Protein AF-A0A2P5FJH5-F1 (afdb_monomer)

Sequence (197 aa):
MGLGSKVEAPFQSMLCLLKDPNVTPLGKPMFLPQTAGPQHLQHIINQLLNNEEMLPYAFYISDVELVVPLGHYMEKNKVPVEKAFSIVYQSQVIFRIRPVYRCSATIGGHQEAIVSVAFGPDGQHLASGSGDTTVRLWDLNTQTPSYTCRGHKHYVLFVSWSHDGKRLMSGSRAGETLSWDPQTGKQLGSPLMVNSS

InterPro domains:
  IPR001680 WD40 repeat [PF00400] (102-139)
  IPR001680 WD40 repeat [PF00400] (144-175)
  IPR001680 WD40 repeat [PS50082] (107-148)
  IPR001680 WD40 repeat [PS50082] (149-190)
  IPR001680 WD40 repeat [SM00320] (100-139)
  IPR001680 WD40 repeat [SM00320] (142-181)
  IPR012972 NLE [PF08154] (19-74)
  IPR015943 WD40/YVTN repeat-like-containing domain superfamily [G3DSA:2.130.10.10] (99-196)
  IPR019775 WD40 repeat, conserved site [PS00678] (126-140)
  IPR036322 WD40-repeat-containing domain superfamily [SSF50978] (102-188)

Mean predicted aligned error: 12.55 Å

Structure (mmCIF, N/CA/C/O backbone):
data_AF-A0A2P5FJH5-F1
#
_entry.id   AF-A0A2P5FJH5-F1
#
loop_
_atom_site.group_PDB
_atom_site.id
_atom_site.type_symbol
_atom_site.label_atom_id
_atom_site.label_alt_id
_atom_site.label_comp_id
_atom_site.label_asym_id
_atom_site.label_entity_id
_atom_site.label_seq_id
_atom_site.pdbx_PDB_ins_code
_atom_site.Cartn_x
_atom_site.Cartn_y
_atom_site.Cartn_z
_atom_site.occupancy
_atom_site.B_iso_or_equiv
_atom_site.auth_seq_id
_atom_site.auth_comp_id
_atom_site.auth_asym_id
_atom_site.auth_atom_id
_atom_site.pdbx_PDB_model_num
ATOM 1 N N . MET A 1 1 ? -10.937 3.179 65.952 1.00 34.44 1 MET A N 1
ATOM 2 C CA . MET A 1 1 ? -11.947 3.078 64.877 1.00 34.44 1 MET A CA 1
ATOM 3 C C . MET A 1 1 ? -11.655 4.180 63.873 1.00 34.44 1 MET A C 1
ATOM 5 O O . MET A 1 1 ? -11.975 5.328 64.140 1.00 34.44 1 MET A O 1
ATOM 9 N N . GLY A 1 2 ? -10.925 3.866 62.801 1.00 33.88 2 GLY A N 1
ATOM 10 C CA . GLY A 1 2 ? -10.623 4.833 61.745 1.00 33.88 2 GLY A CA 1
ATOM 11 C C . GLY A 1 2 ? -11.791 4.899 60.770 1.00 33.88 2 GLY A C 1
ATOM 12 O O . GLY A 1 2 ? -12.114 3.892 60.145 1.00 33.88 2 GLY A O 1
ATOM 13 N N . LEU A 1 3 ? -12.441 6.059 60.677 1.00 35.47 3 LEU A N 1
ATOM 14 C CA . LEU A 1 3 ? -13.440 6.344 59.652 1.00 35.47 3 LEU A CA 1
ATOM 15 C C . LEU A 1 3 ? -12.738 6.390 58.291 1.00 35.47 3 LEU A C 1
ATOM 17 O O . LEU A 1 3 ? -11.997 7.324 57.998 1.00 35.47 3 LEU A O 1
ATOM 21 N N . GLY A 1 4 ? -12.955 5.358 57.476 1.00 36.09 4 GLY A N 1
ATOM 22 C CA . GLY A 1 4 ? -12.616 5.391 56.060 1.00 36.09 4 GLY A CA 1
ATOM 23 C C . GLY A 1 4 ? -13.474 6.447 55.371 1.00 36.09 4 GLY A C 1
ATOM 24 O O . GLY A 1 4 ? -14.702 6.356 55.383 1.00 36.09 4 GLY A O 1
ATOM 25 N N . SER A 1 5 ? -12.830 7.458 54.798 1.00 36.12 5 SER A N 1
ATOM 26 C CA . SER A 1 5 ? -13.465 8.465 53.959 1.00 36.12 5 SER A CA 1
ATOM 27 C C . SER A 1 5 ? -14.066 7.790 52.724 1.00 36.12 5 SER A C 1
ATOM 29 O O . SER A 1 5 ? -13.368 7.425 51.778 1.00 36.12 5 SER A O 1
ATOM 31 N N . LYS A 1 6 ? -15.389 7.600 52.733 1.00 43.97 6 LYS A N 1
ATOM 32 C CA . LYS A 1 6 ? -16.155 7.317 51.519 1.00 43.97 6 LYS A CA 1
ATOM 33 C C . LYS A 1 6 ? -16.021 8.541 50.619 1.00 43.97 6 LYS A C 1
ATOM 35 O O . LYS A 1 6 ? -16.534 9.606 50.942 1.00 43.97 6 LYS A O 1
ATOM 40 N N . VAL A 1 7 ? -15.300 8.390 49.515 1.00 49.66 7 VAL A N 1
ATOM 41 C CA . VAL A 1 7 ? -15.323 9.356 48.416 1.00 49.66 7 VAL A CA 1
ATOM 42 C C . VAL A 1 7 ? -16.734 9.293 47.830 1.00 49.66 7 VAL A C 1
ATOM 44 O O . VAL A 1 7 ? -17.095 8.303 47.196 1.00 49.66 7 VAL A O 1
ATOM 47 N N . GLU A 1 8 ? -17.565 10.290 48.129 1.00 39.25 8 GLU A N 1
ATOM 48 C CA . GLU A 1 8 ? -18.896 10.425 47.536 1.00 39.25 8 GLU A CA 1
ATOM 49 C C . GLU A 1 8 ? -18.747 10.676 46.032 1.00 39.25 8 GLU A C 1
ATOM 51 O O . GLU A 1 8 ? -18.056 11.600 45.601 1.00 39.25 8 GLU A O 1
ATOM 56 N N . ALA A 1 9 ? -19.358 9.809 45.221 1.00 50.66 9 ALA A N 1
ATOM 57 C CA . ALA A 1 9 ? -19.367 9.964 43.775 1.00 50.66 9 ALA A CA 1
ATOM 58 C C . ALA A 1 9 ? -20.257 11.165 43.395 1.00 50.66 9 ALA A C 1
ATOM 60 O O . ALA A 1 9 ? -21.378 11.263 43.902 1.00 50.66 9 ALA A O 1
ATOM 61 N N . PRO A 1 10 ? -19.819 12.058 42.488 1.00 55.62 10 PRO A N 1
ATOM 62 C CA . PRO A 1 10 ? -20.686 13.104 41.962 1.00 55.62 10 PRO A CA 1
ATOM 63 C C . PRO A 1 10 ? -21.907 12.473 41.285 1.00 55.62 10 PRO A C 1
ATOM 65 O O . PRO A 1 10 ? -21.767 11.459 40.589 1.00 55.62 10 PRO A O 1
ATOM 68 N N . PHE A 1 11 ? -23.090 13.071 41.462 1.00 55.22 11 PHE A N 1
ATOM 69 C CA . PHE A 1 11 ? -24.320 12.651 40.784 1.00 55.22 11 PHE A CA 1
ATOM 70 C C . PHE A 1 11 ? -24.036 12.415 39.286 1.00 55.22 11 PHE A C 1
ATOM 72 O O . PHE A 1 11 ? -23.488 13.290 38.623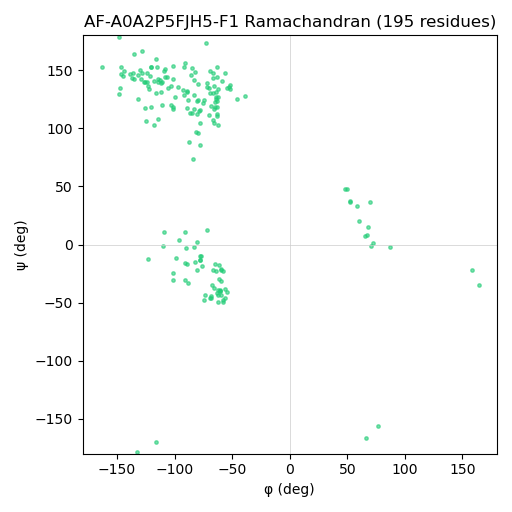 1.00 55.22 11 PHE A O 1
ATOM 79 N N . GLN A 1 12 ? -24.373 11.223 38.774 1.00 72.69 12 GLN A N 1
ATOM 80 C CA . GLN A 1 12 ? -24.130 10.782 37.385 1.00 72.69 12 GLN A CA 1
ATOM 81 C C . GLN A 1 12 ? -22.657 10.520 36.996 1.00 72.69 12 GLN A C 1
ATOM 83 O O . GLN A 1 12 ? -22.255 10.757 35.854 1.00 72.69 12 GLN A O 1
ATOM 88 N N . SER A 1 13 ? -21.848 9.985 37.914 1.00 77.69 13 SER A N 1
ATOM 89 C CA . SER A 1 13 ? -20.488 9.499 37.620 1.00 77.69 13 SER A CA 1
ATOM 90 C C . SER A 1 13 ? -20.403 7.976 37.663 1.00 77.69 13 SER A C 1
ATOM 92 O O . SER A 1 13 ? -21.139 7.325 38.400 1.00 77.69 13 SER A O 1
ATOM 94 N N . MET A 1 14 ? -19.491 7.402 36.882 1.00 84.44 14 MET A N 1
ATOM 95 C CA . MET A 1 14 ? -19.293 5.958 36.765 1.00 84.44 14 MET A CA 1
ATOM 96 C C . MET A 1 14 ? -17.844 5.587 37.021 1.00 84.44 14 MET A C 1
ATOM 98 O O . MET A 1 14 ? -16.933 6.273 36.558 1.00 84.44 14 MET A O 1
ATOM 102 N N . LEU A 1 15 ? -17.626 4.487 37.736 1.00 90.00 15 LEU A N 1
ATOM 103 C CA . LEU A 1 15 ? -16.283 3.996 38.004 1.00 90.00 15 LEU A CA 1
ATOM 104 C C . LEU A 1 15 ? -15.754 3.264 36.765 1.00 90.00 15 LEU A C 1
ATOM 106 O O . LEU A 1 15 ? -16.281 2.228 36.371 1.00 90.00 15 LEU A O 1
ATOM 110 N N . CYS A 1 16 ? -14.713 3.802 36.142 1.00 91.06 16 CYS A N 1
ATOM 111 C CA . CYS A 1 16 ? -14.153 3.279 34.900 1.00 91.06 16 CYS A CA 1
ATOM 112 C C . CYS A 1 16 ? -12.681 2.913 35.094 1.00 91.06 16 CYS A C 1
ATOM 114 O O . CYS A 1 16 ? -11.952 3.588 35.822 1.00 91.06 16 CYS A O 1
ATOM 116 N N . LEU A 1 17 ? -12.230 1.857 34.420 1.00 93.25 17 LEU A N 1
ATOM 117 C CA . LEU A 1 17 ? -10.821 1.473 34.360 1.00 93.25 17 LEU A CA 1
ATOM 118 C C . LEU A 1 17 ? -10.351 1.483 32.905 1.00 93.25 17 LEU A C 1
ATOM 120 O O . LEU A 1 17 ? -10.864 0.724 32.086 1.00 93.25 17 LEU A O 1
ATOM 124 N N . LEU A 1 18 ? -9.374 2.329 32.589 1.00 94.31 18 LEU A N 1
ATOM 125 C CA . LEU A 1 18 ? -8.772 2.388 31.258 1.00 94.31 18 LEU A CA 1
ATOM 126 C C . LEU A 1 18 ? -7.762 1.247 31.105 1.00 94.31 18 LEU A C 1
ATOM 128 O O . LEU A 1 18 ? -7.014 0.962 32.040 1.00 94.31 18 LEU A O 1
ATOM 132 N N . LYS A 1 19 ? -7.750 0.584 29.949 1.00 94.44 19 LYS A N 1
ATOM 133 C CA . LYS A 1 19 ? -6.829 -0.518 29.647 1.00 94.44 19 LYS A CA 1
ATOM 134 C C . LYS A 1 19 ? -6.253 -0.400 28.246 1.00 94.44 19 LYS A C 1
ATOM 136 O O . LYS A 1 19 ? -6.943 0.059 27.340 1.00 94.44 19 LYS A O 1
ATOM 141 N N . ASP A 1 20 ? -5.019 -0.851 28.075 1.00 91.56 20 ASP A N 1
ATOM 142 C CA . ASP A 1 20 ? -4.437 -1.040 26.748 1.00 91.56 20 ASP A CA 1
ATOM 143 C C . ASP A 1 20 ? -5.063 -2.270 26.036 1.00 91.56 20 ASP A C 1
ATOM 145 O O . ASP A 1 20 ? -5.825 -3.029 26.654 1.00 91.56 20 ASP A O 1
ATOM 149 N N . PRO A 1 21 ? -4.751 -2.515 24.747 1.00 89.31 21 PRO A N 1
ATOM 150 C CA . PRO A 1 21 ? -5.238 -3.693 24.021 1.00 89.31 21 PRO A CA 1
ATOM 151 C C . PRO A 1 21 ? -4.780 -5.039 24.609 1.00 89.31 21 PRO A C 1
ATOM 153 O O . PRO A 1 21 ? -5.391 -6.066 24.333 1.00 89.31 21 PRO A O 1
ATOM 156 N N . ASN A 1 22 ? -3.735 -5.039 25.443 1.00 90.31 22 ASN A N 1
ATOM 157 C CA . ASN A 1 22 ? -3.232 -6.216 26.153 1.00 90.31 22 ASN A CA 1
ATOM 158 C C . ASN A 1 22 ? -3.880 -6.384 27.540 1.00 90.31 22 ASN A C 1
ATOM 160 O O . ASN A 1 22 ? -3.443 -7.217 28.333 1.00 90.31 22 ASN A O 1
ATOM 164 N N . VAL A 1 23 ? -4.942 -5.621 27.835 1.00 85.50 23 VAL A N 1
ATOM 165 C CA . VAL A 1 23 ? -5.709 -5.656 29.092 1.00 85.50 23 VAL A CA 1
ATOM 166 C C . VAL A 1 23 ? -4.907 -5.139 30.304 1.00 85.50 23 VAL A C 1
ATOM 168 O O . VAL A 1 23 ? -5.329 -5.285 31.455 1.00 85.50 23 VAL A O 1
ATOM 171 N N . THR A 1 24 ? -3.790 -4.453 30.069 1.00 92.06 24 THR A N 1
ATOM 172 C CA . THR A 1 24 ? -2.987 -3.796 31.103 1.00 92.06 24 THR A CA 1
ATOM 173 C C . THR A 1 24 ? -3.701 -2.529 31.578 1.00 92.06 24 THR A C 1
ATOM 175 O O . THR A 1 24 ? -4.025 -1.672 30.753 1.00 92.06 24 THR A O 1
ATOM 178 N N . PRO A 1 25 ? -3.972 -2.369 32.886 1.00 92.38 25 PRO A N 1
ATOM 179 C CA . PRO A 1 25 ? -4.636 -1.179 33.401 1.00 92.38 25 PRO A CA 1
ATOM 180 C C . PRO A 1 25 ? -3.739 0.056 33.300 1.00 92.38 25 PRO A C 1
ATOM 182 O O . PRO A 1 25 ? -2.600 0.058 33.769 1.00 92.38 25 PRO A O 1
ATOM 185 N N . LEU A 1 26 ? -4.291 1.136 32.752 1.00 92.12 26 LEU A N 1
ATOM 186 C CA . LEU A 1 26 ? -3.667 2.449 32.747 1.00 92.12 26 LEU A CA 1
ATOM 187 C C . LEU A 1 26 ? -4.048 3.193 34.031 1.00 92.12 26 LEU A C 1
ATOM 189 O O . LEU A 1 26 ? -5.049 3.906 34.098 1.00 92.12 26 LEU A O 1
ATOM 193 N N . GLY A 1 27 ? -3.240 2.991 35.070 1.00 87.44 27 GLY A N 1
ATOM 194 C CA . GLY A 1 27 ? -3.442 3.612 36.377 1.00 87.44 27 GLY A CA 1
ATOM 195 C C . GLY A 1 27 ? -4.557 2.962 37.204 1.00 87.44 27 GLY A C 1
ATOM 196 O O . GLY A 1 27 ? -4.865 1.777 37.070 1.00 87.44 27 GLY A O 1
ATOM 197 N N . LYS A 1 28 ? -5.124 3.737 38.135 1.00 90.50 28 LYS A N 1
ATOM 198 C CA . LYS A 1 28 ? -6.193 3.284 39.040 1.00 90.50 28 LYS A CA 1
ATOM 199 C C . LYS A 1 28 ? -7.575 3.553 38.429 1.00 90.50 28 LYS A C 1
ATOM 201 O O . LYS A 1 28 ? -7.699 4.483 37.634 1.00 90.50 28 LYS A O 1
ATOM 206 N N . PRO A 1 29 ? -8.622 2.806 38.835 1.00 90.62 29 PRO A N 1
ATOM 207 C CA . PRO A 1 29 ? -9.995 3.143 38.475 1.00 90.62 29 PRO A CA 1
ATOM 208 C C . PRO A 1 29 ? -10.328 4.600 38.824 1.00 90.62 29 PRO A C 1
ATOM 210 O O . PRO A 1 29 ? -9.967 5.076 39.903 1.00 90.62 29 PRO A O 1
ATOM 213 N N . MET A 1 30 ? -11.024 5.289 37.923 1.00 90.94 30 MET A N 1
ATOM 214 C CA . MET A 1 30 ? -11.380 6.700 38.056 1.00 90.94 30 MET A CA 1
ATOM 215 C C . MET A 1 30 ? -12.868 6.923 37.796 1.00 90.94 30 MET A C 1
ATOM 217 O O . MET A 1 30 ? -13.492 6.197 37.023 1.00 90.94 30 MET A O 1
ATOM 221 N N . PHE A 1 31 ? -13.442 7.940 38.434 1.00 90.69 31 PHE A N 1
ATOM 222 C CA . PHE A 1 31 ? -14.817 8.343 38.166 1.00 90.69 31 PHE A CA 1
ATOM 223 C C . PHE A 1 31 ? -14.874 9.202 36.906 1.00 90.69 31 PHE A C 1
ATOM 225 O O . PHE A 1 31 ? -14.216 10.237 36.829 1.00 90.69 31 PHE A O 1
ATOM 232 N N . LEU A 1 32 ? -15.674 8.773 35.934 1.00 90.75 32 LEU A N 1
ATOM 233 C CA . LEU A 1 32 ? -15.955 9.522 34.716 1.00 90.75 32 LEU A CA 1
ATOM 234 C C . LEU A 1 32 ? -17.415 9.978 34.708 1.00 90.75 32 LEU A C 1
ATOM 236 O O . LEU A 1 32 ? -18.292 9.191 35.079 1.00 90.75 32 LEU A O 1
ATOM 240 N N . PRO A 1 33 ? -17.710 11.215 34.277 1.00 91.19 33 PRO A N 1
ATOM 241 C CA . PRO A 1 33 ? -19.087 11.664 34.148 1.00 91.19 33 PRO A CA 1
ATOM 242 C C . PRO A 1 33 ? -19.790 10.879 33.035 1.00 91.19 33 PRO A C 1
ATOM 244 O O . PRO A 1 33 ? -19.182 10.543 32.019 1.00 91.19 33 PRO A O 1
ATOM 247 N N . GLN A 1 34 ? -21.093 10.636 33.175 1.00 89.06 34 GLN A N 1
ATOM 248 C CA . GLN A 1 34 ? -21.893 9.984 32.126 1.00 89.06 34 GLN A CA 1
ATOM 249 C C . GLN A 1 34 ? -21.891 10.765 30.798 1.00 89.06 34 GLN A C 1
ATOM 251 O O . GLN A 1 34 ? -22.106 10.190 29.733 1.00 89.06 34 GLN A O 1
ATOM 256 N N . THR A 1 35 ? -21.598 12.065 30.832 1.00 91.00 35 THR A N 1
ATOM 257 C CA . THR A 1 35 ? -21.449 12.909 29.640 1.00 91.00 35 THR A CA 1
ATOM 258 C C . THR A 1 35 ? -20.107 12.737 28.925 1.00 91.00 35 THR A C 1
ATOM 260 O O . THR A 1 35 ? -19.952 13.242 27.812 1.00 91.00 35 THR A O 1
ATOM 263 N N . ALA A 1 36 ? -19.132 12.031 29.513 1.00 93.00 36 ALA A N 1
ATOM 264 C CA . ALA A 1 36 ? -17.849 11.786 28.866 1.00 93.00 36 ALA A CA 1
ATOM 265 C C . ALA A 1 36 ? -18.050 10.951 27.596 1.00 93.00 36 ALA A C 1
ATOM 267 O O . ALA A 1 36 ? -18.616 9.861 27.632 1.00 93.00 36 ALA A O 1
ATOM 268 N N . GLY A 1 37 ? -17.584 11.480 26.469 1.00 93.25 37 GLY A N 1
ATOM 269 C CA . GLY A 1 37 ? -17.507 10.773 25.194 1.00 93.25 37 GLY A CA 1
ATOM 270 C C . GLY A 1 37 ? -16.057 10.599 24.735 1.00 93.25 37 GLY A C 1
ATOM 271 O O . GLY A 1 37 ? -15.127 10.932 25.478 1.00 93.25 37 GLY A O 1
ATOM 272 N N . PRO A 1 38 ? -15.845 10.149 23.488 1.00 94.12 38 PRO A N 1
ATOM 273 C CA . PRO A 1 38 ? -14.514 9.833 22.962 1.00 94.12 38 PRO A CA 1
ATOM 274 C C . PRO A 1 38 ? -13.518 10.991 23.045 1.00 94.12 38 PRO A C 1
ATOM 276 O O . PRO A 1 38 ? -12.368 10.784 23.406 1.00 94.12 38 PRO A O 1
ATOM 279 N N . GLN A 1 39 ? -13.958 12.229 22.805 1.00 92.88 39 GLN A N 1
ATOM 280 C CA . GLN A 1 39 ? -13.087 13.409 22.896 1.00 92.88 39 GLN A CA 1
ATOM 281 C C . GLN A 1 39 ? -12.595 13.684 24.324 1.00 92.88 39 GLN A C 1
ATOM 283 O O . GLN A 1 39 ? -11.451 14.086 24.525 1.00 92.88 39 GLN A O 1
ATOM 288 N N . HIS A 1 40 ? -13.445 13.454 25.326 1.00 94.50 40 HIS A N 1
ATOM 289 C CA . HIS A 1 40 ? -13.055 13.616 26.725 1.00 94.50 40 HIS A CA 1
ATOM 290 C C . HIS A 1 40 ? -12.059 12.514 27.113 1.00 94.50 40 HIS A C 1
ATOM 292 O O . HIS A 1 40 ? -11.006 12.795 27.681 1.00 94.50 40 HIS A O 1
ATOM 298 N N . LEU A 1 41 ? -12.348 11.265 26.740 1.00 93.69 41 LEU A N 1
ATOM 299 C CA . LEU A 1 41 ? -11.449 10.135 26.980 1.00 93.69 41 LEU A CA 1
ATOM 300 C C . LEU A 1 41 ? -10.095 10.313 26.279 1.00 93.69 41 LEU A C 1
ATOM 302 O O . LEU A 1 41 ? -9.060 10.030 26.873 1.00 93.69 41 LEU A O 1
ATOM 306 N N . GLN A 1 42 ? -10.090 10.854 25.060 1.00 93.56 42 GLN A N 1
ATOM 307 C CA . GLN A 1 42 ? -8.886 11.226 24.318 1.00 93.56 42 GLN A CA 1
ATOM 308 C C . GLN A 1 42 ? -8.013 12.199 25.114 1.00 93.56 42 GLN A C 1
ATOM 310 O O . GLN A 1 42 ? -6.802 12.009 25.208 1.00 93.56 42 GLN A O 1
ATOM 315 N N . HIS A 1 43 ? -8.621 13.229 25.706 1.00 91.75 43 HIS A N 1
ATOM 316 C CA . HIS A 1 43 ? -7.900 14.191 26.535 1.00 91.75 43 HIS A CA 1
ATOM 317 C C . HIS A 1 43 ? -7.279 13.525 27.771 1.00 91.75 43 HIS A C 1
ATOM 319 O O . HIS A 1 43 ? -6.106 13.752 28.061 1.00 91.75 43 HIS A O 1
ATOM 325 N N . ILE A 1 44 ? -8.034 12.649 28.443 1.00 92.25 44 ILE A N 1
ATOM 326 C CA . ILE A 1 44 ? -7.557 11.899 29.613 1.00 92.25 44 ILE A CA 1
ATOM 327 C C . ILE A 1 44 ? -6.381 10.988 29.24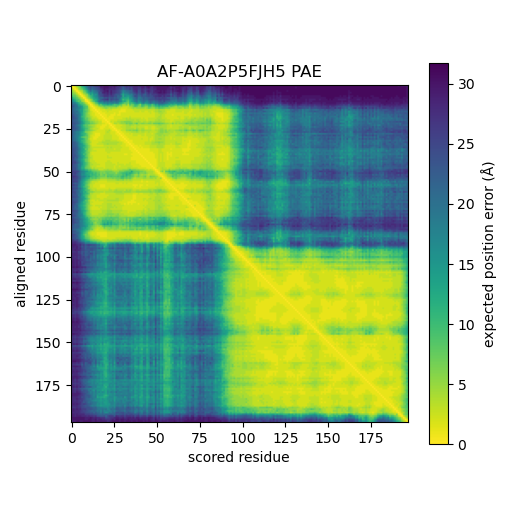1 1.00 92.25 44 ILE A C 1
ATOM 329 O O . ILE A 1 44 ? -5.350 11.031 29.905 1.00 92.25 44 ILE A O 1
ATOM 333 N N . ILE A 1 45 ? -6.499 10.192 28.171 1.00 92.19 45 ILE A N 1
ATOM 334 C CA . ILE A 1 45 ? -5.412 9.312 27.714 1.00 92.19 45 ILE A CA 1
ATOM 335 C C . ILE A 1 45 ? -4.164 10.118 27.362 1.00 92.19 45 ILE A C 1
ATOM 337 O O . ILE A 1 45 ? -3.067 9.736 27.762 1.00 92.19 45 ILE A O 1
ATOM 341 N N . ASN A 1 46 ? -4.318 11.249 26.669 1.00 89.75 46 ASN A N 1
ATOM 342 C CA . ASN A 1 46 ? -3.176 12.080 26.304 1.00 89.75 46 ASN A CA 1
ATOM 343 C C . ASN A 1 46 ? -2.436 12.620 27.533 1.00 89.75 46 ASN A C 1
ATOM 345 O O . ASN A 1 46 ? -1.207 12.633 27.537 1.00 89.75 46 ASN A O 1
ATOM 349 N N . GLN A 1 47 ? -3.164 13.009 28.583 1.00 89.81 47 GLN A N 1
ATOM 350 C CA . GLN A 1 47 ? -2.563 13.429 29.849 1.00 89.81 47 GLN A CA 1
ATOM 351 C C . GLN A 1 47 ? -1.893 12.266 30.590 1.00 89.81 47 GLN A C 1
ATOM 353 O O . GLN A 1 47 ? -0.763 12.406 31.047 1.00 89.81 47 GLN A O 1
ATOM 358 N N . LEU A 1 48 ? -2.563 11.115 30.698 1.00 90.19 48 LEU A N 1
ATOM 359 C CA . LEU A 1 48 ? -2.054 9.959 31.444 1.00 90.19 48 LEU A CA 1
ATOM 360 C C . LEU A 1 48 ? -0.822 9.319 30.795 1.00 90.19 48 LEU A C 1
ATOM 362 O O . LEU A 1 48 ? 0.053 8.835 31.508 1.00 90.19 48 LEU A O 1
ATOM 366 N N . LEU A 1 49 ? -0.752 9.308 29.463 1.00 88.75 49 LEU A N 1
ATOM 367 C CA . LEU A 1 49 ? 0.378 8.757 28.711 1.00 88.75 49 LEU A CA 1
ATOM 368 C C . LEU A 1 49 ? 1.481 9.784 28.425 1.00 88.75 49 LEU A C 1
ATOM 370 O O . LEU A 1 49 ? 2.483 9.415 27.820 1.00 88.75 49 LEU A O 1
ATOM 374 N N . ASN A 1 50 ? 1.304 11.054 28.815 1.00 85.62 50 ASN A N 1
ATOM 375 C CA . ASN A 1 50 ? 2.162 12.164 28.385 1.00 85.62 50 ASN A CA 1
ATOM 376 C C . ASN A 1 50 ? 2.379 12.159 26.854 1.00 85.62 50 ASN A C 1
ATOM 378 O O . ASN A 1 50 ? 3.501 12.215 26.356 1.00 85.62 50 ASN A O 1
ATOM 382 N N . ASN A 1 51 ? 1.282 12.006 26.107 1.00 76.00 51 ASN A N 1
ATOM 383 C CA . ASN A 1 51 ? 1.294 11.789 24.662 1.00 76.00 51 ASN A CA 1
ATOM 384 C C . ASN A 1 51 ? 1.556 13.098 23.900 1.00 76.00 51 ASN A C 1
ATOM 386 O O . ASN A 1 51 ? 0.617 13.768 23.465 1.00 76.00 51 ASN A O 1
ATOM 390 N N . GLU A 1 52 ? 2.829 13.450 23.727 1.00 72.38 52 GLU A N 1
ATOM 391 C CA . GLU A 1 52 ? 3.256 14.647 22.986 1.00 72.38 52 GLU A CA 1
ATOM 392 C C . GLU A 1 52 ? 2.816 14.623 21.513 1.00 72.38 52 GLU A C 1
ATOM 394 O O . GLU A 1 52 ? 2.517 15.664 20.931 1.00 72.38 52 GLU A O 1
ATOM 399 N N . GLU A 1 53 ? 2.697 13.432 20.922 1.00 72.25 53 GLU A N 1
ATOM 400 C CA . GLU A 1 53 ? 2.282 13.243 19.527 1.00 72.25 53 GLU A CA 1
ATOM 401 C C . GLU A 1 53 ? 0.770 13.414 19.316 1.00 72.25 53 GLU A C 1
ATOM 403 O O . GLU A 1 53 ? 0.304 13.465 18.177 1.00 72.25 53 GLU A O 1
ATOM 408 N N . MET A 1 54 ? -0.014 13.508 20.400 1.00 73.81 54 MET A N 1
ATOM 409 C CA . MET A 1 54 ? -1.473 13.663 20.365 1.00 73.81 54 MET A CA 1
ATOM 410 C C . MET A 1 54 ? -2.172 12.605 19.492 1.00 73.81 54 MET A C 1
ATOM 412 O O . MET A 1 54 ? -3.171 12.895 18.829 1.00 73.81 54 MET A O 1
ATOM 416 N N . LEU A 1 55 ? -1.658 11.368 19.508 1.00 77.44 55 LEU A N 1
ATOM 417 C CA . LEU A 1 55 ? -2.223 10.251 18.749 1.00 77.44 55 LEU A CA 1
ATOM 418 C C . LEU A 1 55 ? -3.734 10.078 18.995 1.00 77.44 55 LEU A C 1
ATOM 420 O O . LEU A 1 55 ? -4.146 10.076 20.156 1.00 77.44 55 LEU A O 1
ATOM 424 N N . PRO A 1 56 ? -4.567 9.892 17.953 1.00 86.88 56 PRO A N 1
ATOM 425 C CA . PRO A 1 56 ? -5.975 9.587 18.126 1.00 86.88 56 PRO A CA 1
ATOM 426 C C . PRO A 1 56 ? -6.143 8.156 18.644 1.00 86.88 56 PRO A C 1
ATOM 428 O O . PRO A 1 56 ? -5.529 7.214 18.138 1.00 86.88 56 PRO A O 1
ATOM 431 N N . TYR A 1 57 ? -7.019 7.995 19.627 1.00 91.19 57 TYR A N 1
ATOM 432 C CA . TYR A 1 57 ? -7.422 6.713 20.182 1.00 91.19 57 TYR A CA 1
ATOM 433 C C . TYR A 1 57 ? -8.898 6.460 19.889 1.00 91.19 57 TYR A C 1
ATOM 435 O O . TYR A 1 57 ? -9.734 7.358 20.003 1.00 91.19 57 TYR A O 1
ATOM 443 N N . ALA A 1 58 ? -9.218 5.216 19.550 1.00 92.88 58 ALA A N 1
ATOM 444 C CA . ALA A 1 58 ? -10.575 4.702 19.668 1.00 92.88 58 ALA A CA 1
ATOM 445 C C . ALA A 1 58 ? -10.753 4.033 21.031 1.00 92.88 58 ALA A C 1
ATOM 447 O O . ALA A 1 58 ? -9.793 3.548 21.636 1.00 92.88 58 ALA A O 1
ATOM 448 N N . PHE A 1 59 ? -11.993 4.019 21.507 1.00 94.50 59 PHE A N 1
ATOM 449 C CA . PHE A 1 59 ? -12.355 3.521 22.827 1.00 94.50 59 PHE A CA 1
ATOM 450 C C . PHE A 1 59 ? -13.373 2.407 22.681 1.00 94.50 59 PHE A C 1
ATOM 452 O O . PHE A 1 59 ? -14.353 2.575 21.965 1.00 94.50 59 PHE A O 1
ATOM 459 N N . TYR A 1 60 ? -13.174 1.300 23.386 1.00 92.69 60 TYR A N 1
ATOM 460 C CA . TYR A 1 60 ? -14.034 0.128 23.290 1.00 92.69 60 TYR A CA 1
ATOM 461 C C . TYR A 1 60 ? -14.554 -0.290 24.656 1.00 92.69 60 TYR A C 1
ATOM 463 O O . TYR A 1 60 ? -13.821 -0.291 25.647 1.00 92.69 60 TYR A O 1
ATOM 471 N N . ILE A 1 61 ? -15.822 -0.689 24.697 1.00 90.88 61 ILE A N 1
ATOM 472 C CA . ILE A 1 61 ? -16.457 -1.307 25.859 1.00 90.88 61 ILE A CA 1
ATOM 473 C C . ILE A 1 61 ? -17.056 -2.628 25.388 1.00 90.88 61 ILE A C 1
ATOM 475 O O . ILE A 1 61 ? -17.960 -2.623 24.563 1.00 90.88 61 ILE A O 1
ATOM 479 N N . SER A 1 62 ? -16.587 -3.758 25.928 1.00 85.75 62 SER A N 1
ATOM 480 C CA . SER A 1 62 ? -17.052 -5.101 25.516 1.00 85.75 62 SER A CA 1
ATOM 481 C C . SER A 1 62 ? -17.026 -5.293 23.989 1.00 85.75 62 SER A C 1
ATOM 483 O O . SER A 1 62 ? -18.025 -5.685 23.396 1.00 85.75 62 SER A O 1
ATOM 485 N N . ASP A 1 63 ? -15.903 -4.928 23.363 1.00 83.44 63 ASP A N 1
ATOM 486 C CA . ASP A 1 63 ? -15.653 -5.006 21.913 1.00 83.44 63 ASP A CA 1
ATOM 487 C C . ASP A 1 63 ? -16.519 -4.092 21.026 1.00 83.44 63 ASP A C 1
ATOM 489 O O . ASP A 1 63 ? -16.428 -4.138 19.800 1.00 83.44 63 ASP A O 1
ATOM 493 N N . VAL A 1 64 ? -17.319 -3.204 21.622 1.00 87.75 64 VAL A N 1
ATOM 494 C CA . VAL A 1 64 ? -18.084 -2.186 20.895 1.00 87.75 64 VAL A CA 1
ATOM 495 C C . VAL A 1 64 ? -17.364 -0.849 20.972 1.00 87.75 64 VAL A C 1
ATOM 497 O O . VAL A 1 64 ? -17.065 -0.365 22.067 1.00 87.75 64 VAL A O 1
ATOM 500 N N . GLU A 1 65 ? -17.118 -0.233 19.815 1.00 92.38 65 GLU A N 1
ATOM 501 C CA . GLU A 1 65 ? -16.554 1.114 19.753 1.00 92.38 65 GLU A CA 1
ATOM 502 C C . GLU A 1 65 ? -17.527 2.126 20.374 1.00 92.38 65 GLU A C 1
ATOM 504 O O . GLU A 1 65 ? -18.699 2.248 19.999 1.00 92.38 65 GLU A O 1
ATOM 509 N N . LEU A 1 66 ? -17.028 2.873 21.351 1.00 92.88 66 LEU A N 1
ATOM 510 C CA . LEU A 1 66 ? -17.735 3.965 21.981 1.00 92.88 66 LEU A CA 1
ATOM 511 C C . LEU A 1 66 ? -17.683 5.176 21.048 1.00 92.88 66 LEU A C 1
ATOM 513 O O . LEU A 1 66 ? -16.672 5.863 20.968 1.00 92.88 66 LEU A O 1
ATOM 517 N N . VAL A 1 67 ? -18.797 5.460 20.377 1.00 93.12 67 VAL A N 1
ATOM 518 C CA . VAL A 1 67 ? -18.956 6.636 19.494 1.00 93.12 67 VAL A CA 1
ATOM 519 C C . VAL A 1 67 ? -19.907 7.696 20.066 1.00 93.12 67 VAL A C 1
ATOM 521 O O . VAL A 1 67 ? -20.125 8.744 19.466 1.00 93.12 67 VAL A O 1
ATOM 524 N N . VAL A 1 68 ? -20.476 7.433 21.244 1.00 92.81 68 VAL A N 1
ATOM 525 C CA . VAL A 1 68 ? -21.434 8.293 21.957 1.00 92.81 68 VAL A CA 1
ATOM 526 C C . VAL A 1 68 ? -20.972 8.529 23.400 1.00 92.81 68 VAL A C 1
ATOM 528 O O . VAL A 1 68 ? -20.082 7.821 23.871 1.00 92.81 68 VAL A O 1
ATOM 531 N N . PRO A 1 69 ? -21.554 9.495 24.134 1.00 94.06 69 PRO A N 1
ATOM 532 C CA . PRO A 1 69 ? -21.302 9.635 25.565 1.00 94.06 69 PRO A CA 1
ATOM 533 C C . PRO A 1 69 ? -21.624 8.357 26.351 1.00 94.06 69 PRO A C 1
ATOM 535 O O . PRO A 1 69 ? -22.564 7.631 26.015 1.00 94.06 69 PRO A O 1
ATOM 538 N N . LEU A 1 70 ? -20.876 8.115 27.428 1.00 90.94 70 LEU A N 1
ATOM 539 C CA . LEU A 1 70 ? -20.974 6.906 28.242 1.00 90.94 70 LEU A CA 1
ATOM 540 C C . LEU A 1 70 ? -22.398 6.633 28.759 1.00 90.94 70 LEU A C 1
ATOM 542 O O . LEU A 1 70 ? -22.845 5.492 28.712 1.00 90.94 70 LEU A O 1
ATOM 546 N N . GLY A 1 71 ? -23.136 7.656 29.198 1.00 88.44 71 GLY A N 1
ATOM 547 C CA . GLY A 1 71 ? -24.516 7.522 29.682 1.00 88.44 71 GLY A CA 1
ATOM 548 C C . GLY A 1 71 ? -25.451 6.921 28.631 1.00 88.44 71 GLY A C 1
ATOM 549 O O . GLY A 1 71 ? -26.097 5.909 28.890 1.00 88.44 71 GLY A O 1
ATOM 550 N N . HIS A 1 72 ? -25.425 7.457 27.405 1.00 89.50 72 HIS A N 1
ATOM 551 C CA . HIS A 1 72 ? -26.210 6.928 26.283 1.00 89.50 72 HIS A CA 1
ATOM 552 C C . HIS A 1 72 ? -25.843 5.477 25.954 1.00 89.50 72 HIS A C 1
ATOM 554 O O . HIS A 1 72 ? -26.714 4.656 25.659 1.00 89.50 72 HIS A O 1
ATOM 560 N N . TYR A 1 73 ? -24.551 5.141 26.005 1.00 88.31 73 TYR A N 1
ATOM 561 C CA . TYR A 1 73 ? -24.102 3.770 25.788 1.00 88.31 73 TYR A CA 1
ATOM 562 C C . TYR A 1 73 ? -24.647 2.820 26.871 1.00 88.31 73 TYR A C 1
ATOM 564 O O . TYR A 1 73 ? -25.096 1.719 26.552 1.00 88.31 73 TYR A O 1
ATOM 572 N N . MET A 1 74 ? -24.649 3.234 28.140 1.00 84.81 74 MET A N 1
ATOM 573 C CA . MET A 1 74 ? -25.140 2.417 29.258 1.00 84.81 74 MET A CA 1
ATOM 574 C C . MET A 1 74 ? -26.652 2.202 29.200 1.00 84.81 74 MET A C 1
ATOM 576 O O . MET A 1 74 ? -27.103 1.069 29.362 1.00 84.81 74 MET A O 1
ATOM 580 N N . GLU A 1 75 ? -27.424 3.256 28.920 1.00 86.19 75 GLU A N 1
ATOM 581 C CA . GLU A 1 75 ? -28.882 3.179 28.759 1.00 86.19 75 GLU A CA 1
ATOM 582 C C . GLU A 1 75 ? -29.264 2.201 27.647 1.00 86.19 75 GLU A C 1
ATOM 584 O O . GLU A 1 75 ? -30.080 1.299 27.850 1.00 86.19 75 GLU A O 1
ATOM 589 N N . LYS A 1 76 ? -28.607 2.322 26.487 1.00 86.81 76 LYS A N 1
ATOM 590 C CA . LYS A 1 76 ? -28.839 1.446 25.334 1.00 86.81 76 LYS A CA 1
ATOM 591 C C . LYS A 1 76 ? -28.535 -0.022 25.645 1.00 86.81 76 LYS A C 1
ATOM 593 O O . LYS A 1 76 ? -29.272 -0.902 25.209 1.00 86.81 76 LYS A O 1
ATOM 598 N N . ASN A 1 77 ? -27.461 -0.286 26.390 1.00 83.25 77 ASN A N 1
ATOM 599 C CA . ASN A 1 77 ? -26.985 -1.642 26.676 1.00 83.25 77 ASN A CA 1
ATOM 600 C C . ASN A 1 77 ? -27.469 -2.203 28.029 1.00 83.25 77 ASN A C 1
ATOM 602 O O . ASN A 1 77 ? -27.081 -3.310 28.395 1.00 83.25 77 ASN A O 1
ATOM 606 N N . LYS A 1 78 ? -28.322 -1.473 28.767 1.00 82.62 78 LYS A N 1
ATOM 607 C CA . LYS A 1 78 ? -28.854 -1.853 30.094 1.00 82.62 78 LYS A CA 1
ATOM 608 C C . LYS A 1 78 ? -27.763 -2.233 31.107 1.00 82.62 78 LYS A C 1
ATOM 610 O O . LYS A 1 78 ? -27.933 -3.158 31.903 1.00 82.62 78 LYS A O 1
ATOM 615 N N . VAL A 1 79 ? -26.628 -1.538 31.069 1.00 73.56 79 VAL A N 1
ATOM 616 C CA . VAL A 1 79 ? -25.496 -1.816 31.965 1.00 73.56 79 VAL A CA 1
ATOM 617 C C . VAL A 1 79 ? -25.721 -1.121 33.319 1.00 73.56 79 VAL A C 1
ATOM 619 O O . VAL A 1 79 ? -25.996 0.079 33.335 1.00 73.56 79 VAL A O 1
ATOM 622 N N . PRO A 1 80 ? -25.606 -1.827 34.464 1.00 69.88 80 PRO A N 1
ATOM 623 C CA . PRO A 1 80 ? -25.764 -1.213 35.781 1.00 69.88 80 PRO A CA 1
ATOM 624 C C . PRO A 1 80 ? -24.640 -0.216 36.086 1.00 69.88 80 PRO A C 1
ATOM 626 O O . PRO A 1 80 ? -23.463 -0.566 36.004 1.00 69.88 80 PRO A O 1
ATOM 629 N N . VAL A 1 81 ? -25.007 0.990 36.525 1.00 65.12 81 VAL A N 1
ATOM 630 C CA . VAL A 1 81 ? -24.085 2.105 36.832 1.00 65.12 81 VAL A CA 1
ATOM 631 C C . VAL A 1 81 ? -23.135 1.792 38.002 1.00 65.12 81 VAL A C 1
ATOM 633 O O . VAL A 1 81 ? -22.053 2.363 38.106 1.00 65.12 81 VAL A O 1
ATOM 636 N N . GLU A 1 82 ? -23.513 0.857 38.875 1.00 64.56 82 GLU A N 1
ATOM 637 C CA . GLU A 1 82 ? -22.757 0.496 40.083 1.00 64.56 82 GLU A CA 1
ATOM 638 C C . GLU A 1 82 ? -21.545 -0.411 39.813 1.00 64.56 82 GLU A C 1
ATOM 640 O O . GLU A 1 82 ? -20.699 -0.595 40.690 1.00 64.56 82 GLU A O 1
ATOM 645 N N . LYS A 1 83 ? -21.436 -0.994 38.613 1.00 69.44 83 LYS A N 1
ATOM 646 C CA . LYS A 1 83 ? -20.300 -1.851 38.263 1.00 69.44 83 LYS A CA 1
ATOM 647 C C . LYS A 1 83 ? -19.170 -1.026 37.666 1.00 69.44 83 LYS A C 1
ATOM 649 O O . LYS A 1 83 ? -19.371 -0.282 36.711 1.00 69.44 83 LYS A O 1
ATOM 654 N N . ALA A 1 84 ? -17.957 -1.239 38.175 1.00 72.69 84 ALA A N 1
ATOM 655 C CA . ALA A 1 84 ? -16.765 -0.759 37.496 1.00 72.69 84 ALA A CA 1
ATOM 656 C C . ALA A 1 84 ? -16.626 -1.471 36.145 1.00 72.69 84 ALA A C 1
ATOM 658 O O . ALA A 1 84 ? -16.624 -2.704 36.108 1.00 72.69 84 ALA A O 1
ATOM 659 N N . PHE A 1 85 ? -16.489 -0.728 35.049 1.00 83.81 85 PHE A N 1
ATOM 660 C CA . PHE A 1 85 ? -16.285 -1.325 33.727 1.00 83.81 85 PHE A CA 1
ATOM 661 C C . PHE A 1 85 ? -14.977 -0.864 33.086 1.00 83.81 85 PHE A C 1
ATOM 663 O O . PHE A 1 85 ? -14.422 0.188 33.405 1.00 83.81 85 PHE A O 1
ATOM 670 N N . SER A 1 86 ? -14.442 -1.724 32.219 1.00 89.62 86 SER A N 1
ATOM 671 C CA . SER A 1 86 ? -13.177 -1.483 31.529 1.00 89.62 86 SER A CA 1
ATOM 672 C C . SER A 1 86 ? -13.429 -0.816 30.182 1.00 89.62 86 SER A C 1
ATOM 674 O O . SER A 1 86 ? -14.279 -1.283 29.425 1.00 89.62 86 SER A O 1
ATOM 676 N N . ILE A 1 87 ? -12.676 0.240 29.890 1.00 94.00 87 ILE A N 1
ATOM 677 C CA . ILE A 1 87 ? -12.639 0.882 28.576 1.00 94.00 87 ILE A CA 1
ATOM 678 C C . ILE A 1 87 ? -11.260 0.601 27.990 1.00 94.00 87 ILE A C 1
ATOM 680 O O . ILE A 1 87 ? -10.248 0.975 28.584 1.00 94.00 87 ILE A O 1
ATOM 684 N N . VAL A 1 88 ? -11.218 -0.065 26.844 1.00 95.12 88 VAL A N 1
ATOM 685 C CA . VAL A 1 88 ? -9.966 -0.328 26.133 1.00 95.12 88 VAL A CA 1
ATOM 686 C C . VAL A 1 88 ? -9.684 0.844 25.203 1.00 95.12 88 VAL A C 1
ATOM 688 O O . VAL A 1 88 ? -10.543 1.190 24.395 1.00 95.12 88 VAL A O 1
ATOM 691 N N . TYR A 1 89 ? -8.514 1.468 25.319 1.00 93.06 89 TYR A N 1
ATOM 692 C CA . TYR A 1 89 ? -8.056 2.476 24.363 1.00 93.06 89 TYR A CA 1
ATOM 693 C C . TYR A 1 89 ? -7.123 1.824 23.340 1.00 93.06 89 TYR A C 1
ATOM 695 O O . TYR A 1 89 ? -6.240 1.043 23.691 1.00 93.06 89 TYR A O 1
ATOM 703 N N . GLN A 1 90 ? -7.305 2.152 22.066 1.00 90.75 90 GLN A N 1
ATOM 704 C CA . GLN A 1 90 ? -6.497 1.618 20.974 1.00 90.75 90 GLN A CA 1
ATOM 705 C C . GLN A 1 90 ? -6.028 2.760 20.081 1.00 90.75 90 GLN A C 1
ATOM 707 O O . GLN A 1 90 ? -6.851 3.543 19.602 1.00 90.75 90 GLN A O 1
ATOM 712 N N . SER A 1 91 ? -4.714 2.872 19.870 1.00 87.25 91 SER A N 1
ATOM 713 C CA . SER A 1 91 ? -4.160 3.878 18.966 1.00 87.25 91 SER A CA 1
ATOM 714 C C . SER A 1 91 ? -4.628 3.599 17.542 1.00 87.25 91 SER A C 1
ATOM 716 O O . SER A 1 91 ? -4.565 2.471 17.049 1.00 87.25 91 SER A O 1
ATOM 718 N N . GLN A 1 92 ? -5.121 4.637 16.879 1.00 81.75 92 GLN A N 1
ATOM 719 C CA . GLN A 1 92 ? -5.465 4.577 15.468 1.00 81.75 92 GLN A CA 1
ATOM 720 C C . GLN A 1 92 ? -4.225 4.949 14.659 1.00 81.75 92 GLN A C 1
ATOM 722 O O . GLN A 1 92 ? -3.544 5.932 14.962 1.00 81.75 92 GLN A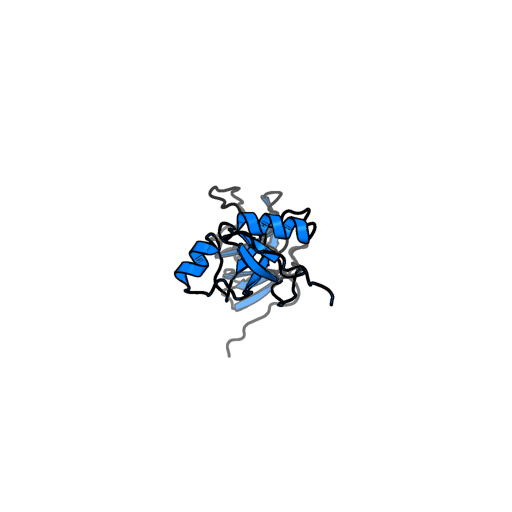 O 1
ATOM 727 N N . VAL A 1 93 ? -3.905 4.155 13.637 1.00 67.44 93 VAL A N 1
ATOM 728 C CA . VAL A 1 93 ? -2.713 4.400 12.822 1.00 67.44 93 VAL A CA 1
ATOM 729 C C . VAL A 1 93 ? -2.886 5.720 12.065 1.00 67.44 93 VAL A C 1
ATOM 731 O O . VAL A 1 93 ? -3.774 5.862 11.224 1.00 67.44 93 VAL A O 1
ATOM 734 N N . ILE A 1 94 ? -2.025 6.699 12.359 1.00 61.03 94 ILE A N 1
ATOM 735 C CA . ILE A 1 94 ? -2.041 8.024 11.726 1.00 61.03 94 ILE A CA 1
ATOM 736 C C . ILE A 1 94 ? -1.276 7.977 10.408 1.00 61.03 94 ILE A C 1
ATOM 738 O O . ILE A 1 94 ? -0.198 8.546 10.262 1.00 61.03 94 ILE A O 1
ATOM 742 N N . PHE A 1 95 ? -1.857 7.358 9.393 1.00 60.94 95 PHE A N 1
ATOM 743 C CA . PHE A 1 95 ? -1.584 7.837 8.046 1.00 60.94 95 PHE A CA 1
ATOM 744 C C . PHE A 1 95 ? -2.912 8.144 7.371 1.00 60.94 95 PHE A C 1
ATOM 746 O O . PHE A 1 95 ? -3.698 7.276 7.001 1.00 60.94 95 PHE A O 1
ATOM 753 N N . ARG A 1 96 ? -3.198 9.438 7.225 1.00 65.12 96 ARG A N 1
ATOM 754 C CA . ARG A 1 96 ? -4.308 9.881 6.388 1.00 65.12 96 ARG A CA 1
ATOM 755 C C . ARG A 1 96 ? -3.819 9.881 4.945 1.00 65.12 96 ARG A C 1
ATOM 757 O O . ARG A 1 96 ? -3.216 10.861 4.508 1.00 65.12 96 ARG A O 1
ATOM 764 N N . ILE A 1 97 ? -4.102 8.811 4.201 1.00 73.06 97 ILE A N 1
ATOM 765 C CA . ILE A 1 97 ? -3.926 8.826 2.744 1.00 73.06 97 ILE A CA 1
ATOM 766 C C . ILE A 1 97 ? -4.886 9.877 2.193 1.00 73.06 97 ILE A C 1
ATOM 768 O O . ILE A 1 97 ? -6.107 9.745 2.293 1.00 73.06 97 ILE A O 1
ATOM 772 N N . ARG A 1 98 ? -4.338 10.966 1.653 1.00 78.12 98 ARG A N 1
ATOM 773 C CA . ARG A 1 98 ? -5.153 11.953 0.950 1.00 78.12 98 ARG A CA 1
ATOM 774 C C . ARG A 1 98 ? -5.509 11.360 -0.408 1.00 78.12 98 ARG A C 1
ATOM 776 O O . ARG A 1 98 ? -4.592 11.024 -1.155 1.00 78.12 98 ARG A O 1
ATOM 783 N N . PRO A 1 99 ? -6.800 11.223 -0.738 1.00 79.62 99 PRO A N 1
ATOM 784 C CA . PRO A 1 99 ? -7.169 10.722 -2.045 1.00 79.62 99 PRO A CA 1
ATOM 785 C C . PRO A 1 99 ? -6.664 11.688 -3.121 1.00 79.62 99 PRO A C 1
ATOM 787 O O . PRO A 1 99 ? -6.801 12.910 -3.003 1.00 79.62 99 PRO A O 1
ATOM 790 N N . VAL A 1 100 ? -6.043 11.126 -4.153 1.00 84.06 100 VAL A N 1
ATOM 791 C CA . VAL A 1 100 ? -5.530 11.868 -5.303 1.00 84.06 100 VAL A CA 1
ATOM 792 C C . VAL A 1 100 ? -6.528 11.701 -6.443 1.00 84.06 100 VAL A C 1
ATOM 794 O O . VAL A 1 100 ? -6.744 10.594 -6.921 1.00 84.06 100 VAL A O 1
ATOM 797 N N . TYR A 1 101 ? -7.138 12.805 -6.876 1.00 88.81 101 TYR A N 1
ATOM 798 C CA . TYR A 1 101 ? -8.176 12.816 -7.924 1.00 88.81 101 TYR A CA 1
ATOM 799 C C . TYR A 1 101 ? -7.709 13.436 -9.241 1.00 88.81 101 TYR A C 1
ATOM 801 O O . TYR A 1 101 ? -8.516 13.746 -10.113 1.00 88.81 101 TYR A O 1
ATOM 809 N N . ARG A 1 102 ? -6.406 13.677 -9.377 1.00 90.50 102 ARG A N 1
ATOM 810 C CA . ARG A 1 102 ? -5.822 14.287 -10.569 1.00 90.50 102 ARG A CA 1
ATOM 811 C C . ARG A 1 102 ? -4.617 13.494 -11.030 1.00 90.50 102 ARG A C 1
ATOM 813 O O . ARG A 1 102 ? -3.861 12.981 -10.207 1.00 90.50 102 ARG A O 1
ATOM 820 N N . CYS A 1 103 ? -4.422 13.451 -12.341 1.00 88.88 103 CYS A N 1
ATOM 821 C CA . CYS A 1 103 ? -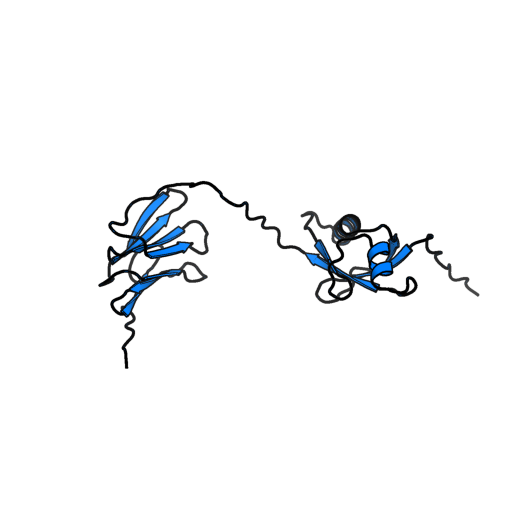3.184 12.955 -12.920 1.00 88.88 103 CYS A CA 1
ATOM 822 C C . CYS A 1 103 ? -2.022 13.853 -12.464 1.00 88.88 103 CYS A C 1
ATOM 824 O O . CYS A 1 103 ? -2.105 15.075 -12.595 1.00 88.88 103 CYS A O 1
ATOM 826 N N . SER A 1 104 ? -0.972 13.257 -11.892 1.00 86.81 104 SER A N 1
ATOM 827 C CA . SER A 1 104 ? 0.219 13.998 -11.453 1.00 86.81 104 SER A CA 1
ATOM 828 C C . SER A 1 104 ? 1.256 14.143 -12.565 1.00 86.81 104 SER A C 1
ATOM 830 O O . SER A 1 104 ? 1.973 15.138 -12.593 1.00 86.81 104 SER A O 1
ATOM 832 N N . ALA A 1 105 ? 1.358 13.151 -13.452 1.00 88.00 105 ALA A N 1
ATOM 833 C CA . ALA A 1 105 ? 2.324 13.109 -14.542 1.00 88.00 105 ALA A CA 1
ATOM 834 C C . ALA A 1 105 ? 1.907 12.077 -15.595 1.00 88.00 105 ALA A C 1
ATOM 836 O O . ALA A 1 105 ? 1.266 11.078 -15.271 1.00 88.00 105 ALA A O 1
ATOM 837 N N . THR A 1 106 ? 2.314 12.298 -16.844 1.00 90.31 106 THR A N 1
ATOM 838 C CA . THR A 1 106 ? 2.240 11.296 -17.916 1.00 90.31 106 THR A CA 1
ATOM 839 C C . THR A 1 106 ? 3.661 10.942 -18.330 1.00 90.31 106 THR A C 1
ATOM 841 O O . THR A 1 106 ? 4.344 11.758 -18.941 1.00 90.31 106 THR A O 1
ATOM 844 N N . ILE A 1 107 ? 4.107 9.737 -17.974 1.00 90.12 107 ILE A N 1
ATOM 845 C CA . ILE A 1 107 ? 5.448 9.234 -18.291 1.00 90.12 107 ILE A CA 1
ATOM 846 C C . ILE A 1 107 ? 5.369 8.242 -19.453 1.00 90.12 107 ILE A C 1
ATOM 848 O O . ILE A 1 107 ? 4.655 7.243 -19.395 1.00 90.12 107 ILE A O 1
ATOM 852 N N . GLY A 1 108 ? 6.065 8.561 -20.545 1.00 90.00 108 GLY A N 1
ATOM 853 C CA . GLY A 1 108 ? 6.071 7.774 -21.777 1.00 90.00 108 GLY A CA 1
ATOM 854 C C . GLY A 1 108 ? 7.319 6.904 -21.913 1.00 90.00 108 GLY A C 1
ATOM 855 O O . GLY A 1 108 ? 8.385 7.231 -21.396 1.00 90.00 108 GLY A O 1
ATOM 856 N N . GLY A 1 109 ? 7.207 5.801 -22.654 1.00 92.25 109 GLY A N 1
ATOM 857 C CA . GLY A 1 109 ? 8.375 5.009 -23.047 1.00 92.25 109 GLY A CA 1
ATOM 858 C C . GLY A 1 109 ? 8.047 3.615 -23.566 1.00 92.25 109 GLY A C 1
ATOM 859 O O . GLY A 1 109 ? 8.716 3.146 -24.490 1.00 92.25 109 GLY A O 1
ATOM 860 N N . HIS A 1 110 ? 7.021 2.964 -23.018 1.00 96.50 110 HIS A N 1
ATOM 861 C CA . HIS A 1 110 ? 6.528 1.705 -23.576 1.00 96.50 110 HIS A CA 1
ATOM 862 C C . HIS A 1 110 ? 5.976 1.904 -24.991 1.00 96.50 110 HIS A C 1
ATOM 864 O O . HIS A 1 110 ? 5.412 2.955 -25.293 1.00 96.50 110 HIS A O 1
ATOM 870 N N . GLN A 1 111 ? 6.190 0.909 -25.852 1.00 97.31 111 GLN A N 1
ATOM 871 C CA . GLN A 1 111 ? 5.764 0.945 -27.261 1.00 97.31 111 GLN A CA 1
ATOM 872 C C . GLN A 1 111 ? 4.458 0.185 -27.512 1.00 97.31 111 GLN A C 1
ATOM 874 O O . GLN A 1 111 ? 3.847 0.340 -28.564 1.00 97.31 111 GLN A O 1
ATOM 879 N N . GLU A 1 112 ? 4.006 -0.599 -26.536 1.00 98.12 112 GLU A N 1
ATOM 880 C CA . GLU A 1 112 ? 2.708 -1.267 -26.547 1.00 98.12 112 GLU A CA 1
ATOM 881 C C . GLU A 1 112 ? 1.990 -1.068 -25.206 1.00 98.12 112 GLU A C 1
ATOM 883 O O . GLU A 1 112 ? 2.495 -0.410 -24.290 1.00 98.12 112 GLU A O 1
ATOM 888 N N . ALA A 1 113 ? 0.796 -1.653 -25.078 1.00 97.75 113 ALA A N 1
ATOM 889 C CA . ALA A 1 113 ? -0.017 -1.571 -23.874 1.00 97.75 113 ALA A CA 1
ATOM 890 C C . ALA A 1 113 ? 0.768 -1.989 -22.620 1.00 97.75 113 ALA A C 1
ATOM 892 O O . ALA A 1 113 ? 1.487 -2.993 -22.608 1.00 97.75 113 ALA A O 1
ATOM 893 N N . ILE A 1 114 ? 0.613 -1.208 -21.553 1.00 98.12 114 ILE A N 1
ATOM 894 C CA . ILE A 1 114 ? 1.103 -1.557 -20.221 1.00 98.12 114 ILE A CA 1
ATOM 895 C C . ILE A 1 114 ? 0.098 -2.536 -19.617 1.00 98.12 114 ILE A C 1
ATOM 897 O O . ILE A 1 114 ? -1.092 -2.237 -19.543 1.00 98.12 114 ILE A O 1
ATOM 901 N N . VAL A 1 115 ? 0.579 -3.705 -19.206 1.00 98.19 115 VAL A N 1
ATOM 902 C CA . VAL A 1 115 ? -0.254 -4.807 -18.702 1.00 98.19 115 VAL A CA 1
ATOM 903 C C . VAL A 1 115 ? -0.213 -4.877 -17.175 1.00 98.19 115 VAL A C 1
ATOM 905 O O . VAL A 1 115 ? -1.189 -5.275 -16.546 1.00 98.19 115 VAL A O 1
ATOM 908 N N . SER A 1 116 ? 0.900 -4.471 -16.560 1.00 98.06 116 SER A N 1
ATOM 909 C CA . SER A 1 116 ? 1.095 -4.548 -15.111 1.00 98.06 116 SER A CA 1
ATOM 910 C C . SER A 1 116 ? 1.950 -3.392 -14.602 1.00 98.06 116 SER A C 1
ATOM 912 O O . SER A 1 116 ? 2.862 -2.942 -15.298 1.00 98.06 116 SER A O 1
ATOM 914 N N . VAL A 1 117 ? 1.667 -2.929 -13.383 1.00 97.62 117 VAL A N 1
ATOM 915 C CA . VAL A 1 117 ? 2.438 -1.904 -12.668 1.00 97.62 117 VAL A CA 1
ATOM 916 C C . VAL A 1 117 ? 2.583 -2.279 -11.195 1.00 97.62 117 VAL A C 1
ATOM 918 O O . VAL A 1 117 ? 1.670 -2.865 -10.616 1.00 97.62 117 VAL A O 1
ATOM 921 N N . ALA A 1 118 ? 3.709 -1.922 -10.578 1.00 97.94 118 ALA A N 1
ATOM 922 C CA . ALA A 1 118 ? 3.945 -2.129 -9.151 1.00 97.94 118 ALA A CA 1
ATOM 923 C C . ALA A 1 118 ? 4.850 -1.035 -8.570 1.00 97.94 118 ALA A C 1
ATOM 925 O O . ALA A 1 118 ? 5.934 -0.776 -9.100 1.00 97.94 118 ALA A O 1
ATOM 926 N N . PHE A 1 119 ? 4.422 -0.417 -7.467 1.00 97.06 119 PHE A N 1
ATOM 927 C CA . PHE A 1 119 ? 5.265 0.505 -6.703 1.00 97.06 119 PHE A CA 1
ATOM 928 C C . PHE A 1 119 ? 6.354 -0.267 -5.961 1.00 97.06 119 PHE A C 1
ATOM 930 O O . PHE A 1 119 ? 6.095 -1.334 -5.398 1.00 97.06 119 PHE A O 1
ATOM 937 N N . GLY A 1 120 ? 7.562 0.290 -5.962 1.00 95.81 120 GLY A N 1
ATOM 938 C CA . GLY A 1 120 ? 8.627 -0.151 -5.078 1.00 95.81 120 GLY A CA 1
ATOM 939 C C . GLY A 1 120 ? 8.242 0.086 -3.615 1.00 95.81 120 GLY A C 1
ATOM 940 O O . GLY A 1 120 ? 7.458 0.994 -3.321 1.00 95.81 120 GLY A O 1
ATOM 941 N N . PRO A 1 121 ? 8.783 -0.707 -2.676 1.00 94.12 121 PRO A N 1
ATOM 942 C CA . PRO A 1 121 ? 8.490 -0.551 -1.250 1.00 94.12 121 PRO A CA 1
ATOM 943 C C . PRO A 1 121 ? 8.992 0.780 -0.673 1.00 94.12 121 PRO A C 1
ATOM 945 O O . PRO A 1 121 ? 8.542 1.191 0.392 1.00 94.12 121 PRO A O 1
ATOM 948 N N . ASP A 1 122 ? 9.891 1.469 -1.377 1.00 92.31 122 ASP A N 1
ATOM 949 C CA . ASP A 1 122 ? 10.343 2.818 -1.035 1.00 92.31 122 ASP A CA 1
ATOM 950 C C . ASP A 1 122 ? 9.343 3.922 -1.420 1.00 92.31 122 ASP A C 1
ATOM 952 O O . ASP A 1 122 ? 9.496 5.057 -0.977 1.00 92.31 122 ASP A O 1
ATOM 956 N N . GLY A 1 123 ? 8.330 3.613 -2.238 1.00 91.88 123 GLY A N 1
ATOM 957 C CA . GLY A 1 123 ? 7.367 4.580 -2.771 1.00 91.88 123 GLY A CA 1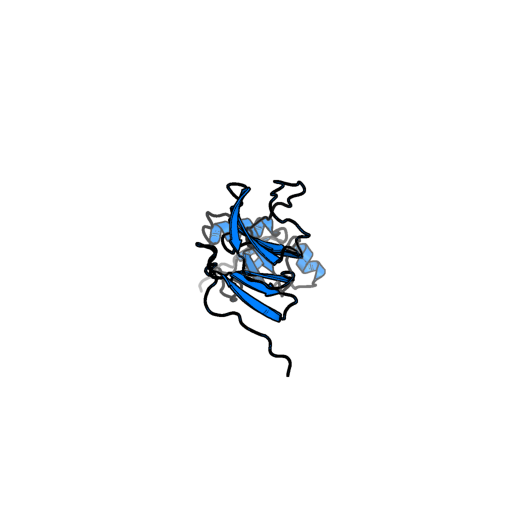
ATOM 958 C C . GLY A 1 123 ? 7.936 5.550 -3.814 1.00 91.88 123 GLY A C 1
ATOM 959 O O . GLY A 1 123 ? 7.186 6.363 -4.350 1.00 91.88 123 GLY A O 1
ATOM 960 N N . GLN A 1 124 ? 9.228 5.451 -4.130 1.00 92.88 124 GLN A N 1
ATOM 961 C CA . GLN A 1 124 ? 9.948 6.369 -5.015 1.00 92.88 124 GLN A CA 1
ATOM 962 C C . GLN A 1 124 ? 10.136 5.785 -6.414 1.00 92.88 124 GLN A C 1
ATOM 964 O O . GLN A 1 124 ? 10.264 6.535 -7.383 1.00 92.88 124 GLN A O 1
ATOM 969 N N . HIS A 1 125 ? 10.115 4.457 -6.529 1.00 94.56 125 HIS A N 1
ATOM 970 C CA . HIS A 1 125 ? 10.233 3.763 -7.802 1.00 94.56 125 HIS A CA 1
ATOM 971 C C . HIS A 1 125 ? 8.919 3.106 -8.223 1.00 94.56 125 HIS A C 1
ATOM 973 O O . HIS A 1 125 ? 8.124 2.640 -7.405 1.00 94.56 125 HIS A O 1
ATOM 979 N N . LEU A 1 126 ? 8.712 3.016 -9.533 1.00 96.75 126 LEU A N 1
ATOM 980 C CA . LEU A 1 126 ? 7.625 2.259 -10.148 1.00 96.75 126 LEU A CA 1
ATOM 981 C C . LEU A 1 126 ? 8.220 1.256 -11.134 1.00 96.75 126 LEU A C 1
ATOM 983 O O . LEU A 1 126 ? 9.134 1.586 -11.883 1.00 96.75 126 LEU A O 1
ATOM 987 N N . ALA A 1 127 ? 7.681 0.045 -11.170 1.00 97.94 127 ALA A N 1
ATOM 988 C CA . ALA A 1 127 ? 7.940 -0.921 -12.228 1.00 97.94 127 ALA A CA 1
ATOM 989 C C . ALA A 1 127 ? 6.702 -1.067 -13.113 1.00 97.94 127 ALA A C 1
ATOM 991 O O . ALA A 1 127 ? 5.579 -1.063 -12.607 1.00 97.94 127 ALA A O 1
ATOM 992 N N . SER A 1 128 ? 6.897 -1.252 -14.415 1.00 98.12 128 SER A N 1
ATOM 993 C CA . SER A 1 128 ? 5.827 -1.580 -15.359 1.00 98.12 128 SER A CA 1
ATOM 994 C C . SER A 1 128 ? 6.242 -2.688 -16.319 1.00 98.12 128 SER A C 1
ATOM 996 O O . SER A 1 128 ? 7.386 -2.729 -16.762 1.00 98.12 128 SER A O 1
ATOM 998 N N . GLY A 1 129 ? 5.309 -3.582 -16.647 1.00 98.31 129 GLY A N 1
ATOM 999 C CA . GLY A 1 129 ? 5.452 -4.615 -17.675 1.00 98.31 129 GLY A CA 1
ATOM 1000 C C . GLY A 1 129 ? 4.490 -4.366 -18.836 1.00 98.31 129 GLY A C 1
ATOM 1001 O O . GLY A 1 129 ? 3.359 -3.924 -18.618 1.00 98.31 129 GLY A O 1
ATOM 1002 N N . SER A 1 130 ? 4.933 -4.631 -20.066 1.00 98.50 130 SER A N 1
ATOM 1003 C CA . SER A 1 130 ? 4.195 -4.290 -21.289 1.00 98.50 130 SER A CA 1
ATOM 1004 C C . SER A 1 130 ? 4.172 -5.421 -22.326 1.00 98.50 130 SER A C 1
ATOM 1006 O O . SER A 1 130 ? 4.964 -6.371 -22.278 1.00 98.50 130 SER A O 1
ATOM 1008 N N . GLY A 1 131 ? 3.248 -5.291 -23.285 1.00 98.44 131 GLY A N 1
ATOM 1009 C CA . GLY A 1 131 ? 3.225 -6.057 -24.533 1.00 98.44 131 GLY A CA 1
ATOM 1010 C C . GLY A 1 131 ? 4.495 -5.891 -25.377 1.00 98.44 131 GLY A C 1
ATOM 1011 O O . GLY A 1 131 ? 4.895 -6.822 -26.066 1.00 98.44 131 GLY A O 1
ATOM 1012 N N . ASP A 1 132 ? 5.248 -4.800 -25.192 1.00 98.31 132 ASP A N 1
ATOM 1013 C CA . ASP A 1 132 ? 6.523 -4.561 -25.889 1.00 98.31 132 ASP A CA 1
ATOM 1014 C C . ASP A 1 132 ? 7.684 -5.463 -25.418 1.00 98.31 132 ASP A C 1
ATOM 1016 O O . ASP A 1 132 ? 8.848 -5.205 -25.728 1.00 98.31 132 ASP A O 1
ATOM 1020 N N . THR A 1 133 ? 7.358 -6.501 -24.640 1.00 98.12 133 THR A N 1
ATOM 1021 C CA . THR A 1 133 ? 8.252 -7.508 -24.056 1.00 98.12 133 THR A CA 1
ATOM 1022 C C . THR A 1 133 ? 9.319 -6.927 -23.125 1.00 98.12 133 THR A C 1
ATOM 1024 O O . THR A 1 133 ? 10.345 -7.568 -22.877 1.00 98.12 133 THR A O 1
ATOM 1027 N N . THR A 1 134 ? 9.115 -5.714 -22.605 1.00 98.00 134 THR A N 1
ATOM 1028 C CA . THR A 1 134 ? 10.030 -5.088 -21.648 1.00 98.00 134 THR A CA 1
ATOM 1029 C C . THR A 1 134 ? 9.393 -4.874 -20.286 1.00 98.00 134 THR A C 1
ATOM 1031 O 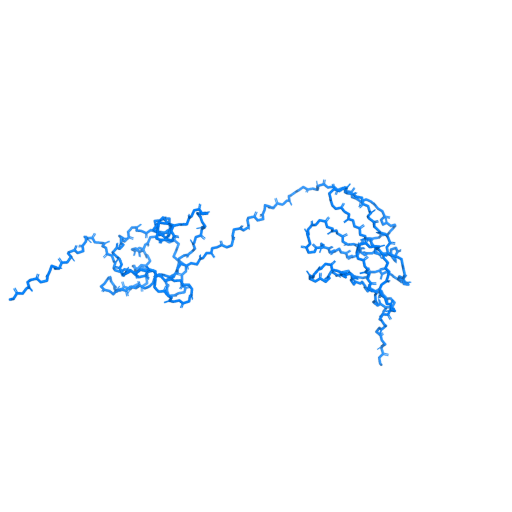O . THR A 1 134 ? 8.179 -4.705 -20.139 1.00 98.00 134 THR A O 1
ATOM 1034 N N . VAL A 1 135 ? 10.261 -4.855 -19.277 1.00 98.31 135 VAL A N 1
ATOM 1035 C CA . VAL A 1 135 ? 9.963 -4.253 -17.981 1.00 98.31 135 VAL A CA 1
ATOM 1036 C C . VAL A 1 135 ? 10.680 -2.913 -17.914 1.00 98.31 135 VAL A C 1
ATOM 1038 O O . VAL A 1 135 ? 11.842 -2.810 -18.303 1.00 98.31 135 VAL A O 1
ATOM 1041 N N . ARG A 1 136 ? 10.011 -1.872 -17.430 1.00 97.69 136 ARG A N 1
ATOM 1042 C CA . ARG A 1 136 ? 10.631 -0.567 -17.193 1.00 97.69 136 ARG A CA 1
ATOM 1043 C C . ARG A 1 136 ? 10.577 -0.213 -15.722 1.00 97.69 136 ARG A C 1
ATOM 1045 O O . ARG A 1 136 ? 9.578 -0.467 -15.057 1.00 97.69 136 ARG A O 1
ATOM 1052 N N . LEU A 1 137 ? 11.666 0.375 -15.249 1.00 97.31 137 LEU A N 1
ATOM 1053 C CA . LEU A 1 137 ? 11.766 0.998 -13.938 1.00 97.31 137 LEU A CA 1
ATOM 1054 C C . LEU A 1 137 ? 11.756 2.507 -14.119 1.00 97.31 137 LEU A C 1
ATOM 1056 O O . LEU A 1 137 ? 12.451 3.029 -14.992 1.00 97.31 137 LEU A O 1
ATOM 1060 N N . TRP A 1 138 ? 10.975 3.184 -13.293 1.00 96.06 138 TRP A N 1
ATOM 1061 C CA . TRP A 1 138 ? 10.774 4.624 -13.324 1.00 96.06 138 TRP A CA 1
ATOM 1062 C C . TRP A 1 138 ? 11.137 5.209 -11.970 1.00 96.06 138 TRP A C 1
ATOM 1064 O O . TRP A 1 138 ? 10.711 4.684 -10.940 1.00 96.06 138 TRP A O 1
ATOM 1074 N N . ASP A 1 139 ? 11.859 6.320 -11.990 1.00 93.62 139 ASP A N 1
ATOM 1075 C CA . ASP A 1 139 ? 12.030 7.180 -10.826 1.00 93.62 139 ASP A CA 1
ATOM 1076 C C . ASP A 1 139 ? 10.892 8.203 -10.826 1.00 93.62 139 ASP A C 1
ATOM 1078 O O . ASP A 1 139 ? 10.746 8.997 -11.758 1.00 93.62 139 ASP A O 1
ATOM 1082 N N . LEU A 1 140 ? 10.053 8.167 -9.791 1.00 91.69 140 LEU A N 1
ATOM 1083 C CA . LEU A 1 140 ? 8.877 9.027 -9.685 1.00 91.69 140 LEU A CA 1
ATOM 1084 C C . LEU A 1 140 ? 9.222 10.471 -9.305 1.00 91.69 140 LEU A C 1
ATOM 1086 O O . LEU A 1 140 ? 8.411 11.363 -9.557 1.00 91.69 140 LEU A O 1
ATOM 1090 N N . ASN A 1 141 ? 10.412 10.725 -8.751 1.00 90.56 141 ASN A N 1
ATOM 1091 C CA . ASN A 1 141 ? 10.859 12.082 -8.433 1.00 90.56 141 ASN A CA 1
ATOM 1092 C C . ASN A 1 141 ? 11.244 12.835 -9.701 1.00 90.56 141 ASN A C 1
ATOM 1094 O O . ASN A 1 141 ? 10.886 13.999 -9.872 1.00 90.56 141 ASN A O 1
ATOM 1098 N N . THR A 1 142 ? 11.970 12.161 -10.594 1.00 89.69 142 THR A N 1
ATOM 1099 C CA . THR A 1 142 ? 12.416 12.745 -11.866 1.00 89.69 142 THR A CA 1
ATOM 1100 C C . THR A 1 142 ? 11.425 12.513 -13.000 1.00 89.69 142 THR A C 1
ATOM 1102 O O . THR A 1 142 ? 11.494 13.205 -14.011 1.00 89.69 142 THR A O 1
ATOM 1105 N N . GLN A 1 143 ? 10.484 11.578 -12.831 1.00 87.50 143 GLN A N 1
ATOM 1106 C CA . GLN A 1 143 ? 9.501 11.171 -13.839 1.00 87.50 143 GLN A CA 1
ATOM 1107 C C . GLN A 1 143 ? 10.158 10.659 -15.131 1.00 87.50 143 GLN A C 1
ATOM 1109 O O . GLN A 1 143 ? 9.626 10.826 -16.229 1.00 87.50 143 GLN A O 1
ATOM 1114 N N . THR A 1 144 ? 11.323 10.020 -15.004 1.00 83.88 144 THR A N 1
ATOM 1115 C CA . THR A 1 144 ? 12.086 9.477 -16.134 1.00 83.88 144 THR A CA 1
ATOM 1116 C C . THR A 1 144 ? 12.281 7.962 -16.006 1.00 83.88 144 THR A C 1
ATOM 1118 O O . THR A 1 144 ? 12.255 7.423 -14.894 1.00 83.88 144 THR A O 1
ATOM 1121 N N . PRO A 1 145 ? 12.444 7.232 -17.128 1.00 86.06 145 PRO A N 1
ATOM 1122 C CA . PRO A 1 145 ? 12.801 5.821 -17.074 1.00 86.06 145 PRO A CA 1
ATOM 1123 C C . PRO A 1 145 ? 14.232 5.669 -16.551 1.00 86.06 145 PRO A C 1
ATOM 1125 O O . PRO A 1 145 ? 15.178 6.120 -17.193 1.00 86.06 145 PRO A O 1
ATOM 1128 N N . SER A 1 146 ? 14.393 4.982 -15.424 1.00 91.88 146 SER A N 1
ATOM 1129 C CA . SER A 1 146 ? 15.701 4.615 -14.879 1.00 91.88 146 SER A CA 1
ATOM 1130 C C . SER A 1 146 ? 16.314 3.475 -15.688 1.00 91.88 146 SER A C 1
ATOM 1132 O O . SER A 1 146 ? 17.463 3.556 -16.113 1.00 91.88 146 SER A O 1
ATOM 1134 N N . TYR A 1 147 ? 15.529 2.424 -15.956 1.00 95.69 147 TYR A N 1
ATOM 1135 C CA . TYR A 1 147 ? 16.005 1.234 -16.661 1.00 95.69 147 TYR A CA 1
ATOM 1136 C C . TYR A 1 147 ? 14.949 0.638 -17.587 1.00 95.69 147 TYR A C 1
ATOM 1138 O O . TYR A 1 147 ? 13.748 0.693 -17.324 1.00 95.69 147 TYR A O 1
ATOM 1146 N N . THR A 1 148 ? 15.418 0.026 -18.677 1.00 96.75 148 THR A N 1
ATOM 1147 C CA . THR A 1 148 ? 14.611 -0.831 -19.556 1.00 96.75 148 THR A CA 1
ATOM 1148 C C . THR A 1 148 ? 15.188 -2.241 -19.528 1.00 96.75 148 THR A C 1
ATOM 1150 O O . THR A 1 148 ? 16.206 -2.527 -20.155 1.00 96.75 148 THR A O 1
ATOM 1153 N N . CYS A 1 149 ? 14.519 -3.114 -18.793 1.00 97.00 149 CYS A N 1
ATOM 1154 C CA . CYS A 1 149 ? 14.853 -4.513 -18.611 1.00 97.00 149 CYS A CA 1
ATOM 1155 C C . CYS A 1 149 ? 14.354 -5.321 -19.817 1.00 97.00 149 CYS A C 1
ATOM 1157 O O . CYS A 1 149 ? 13.148 -5.451 -20.053 1.00 97.00 149 CYS A O 1
ATOM 1159 N N . ARG A 1 150 ? 15.297 -5.846 -20.604 1.00 96.38 150 ARG A N 1
ATOM 1160 C CA . ARG A 1 150 ? 15.038 -6.647 -21.810 1.00 96.38 150 ARG A CA 1
ATOM 1161 C C . ARG A 1 150 ? 15.443 -8.095 -21.567 1.00 96.38 150 ARG A C 1
ATOM 1163 O O . ARG A 1 150 ? 16.485 -8.340 -20.970 1.00 96.38 150 ARG A O 1
ATOM 1170 N N . GLY A 1 151 ? 14.641 -9.038 -22.056 1.00 94.25 151 GLY A N 1
ATOM 1171 C CA . GLY A 1 151 ? 14.932 -10.472 -21.934 1.00 94.25 151 GLY A CA 1
ATOM 1172 C C . GLY A 1 151 ? 13.710 -11.378 -22.071 1.00 94.25 151 GLY A C 1
ATOM 1173 O O . GLY A 1 151 ? 13.856 -12.546 -22.424 1.00 94.25 151 GLY A O 1
ATOM 1174 N N . HIS A 1 152 ? 12.507 -10.847 -21.843 1.00 97.38 152 HIS A N 1
ATOM 1175 C CA . HIS A 1 152 ? 11.276 -11.599 -22.058 1.00 97.38 152 HIS A CA 1
ATOM 1176 C C . HIS A 1 152 ? 11.044 -11.911 -23.537 1.00 97.38 152 HIS A C 1
ATOM 1178 O O . HIS A 1 152 ? 11.332 -11.097 -24.412 1.00 97.38 152 HIS A O 1
ATOM 1184 N N . LYS A 1 153 ? 10.508 -13.105 -23.804 1.00 96.25 153 LYS A N 1
ATOM 1185 C CA . LYS A 1 153 ? 10.229 -13.598 -25.165 1.00 96.25 153 LYS A CA 1
ATOM 1186 C C . LYS A 1 153 ? 8.833 -13.224 -25.659 1.00 96.25 153 LYS A C 1
ATOM 1188 O O . LYS A 1 153 ? 8.557 -13.326 -26.849 1.00 96.25 153 LYS A O 1
ATOM 1193 N N . HIS A 1 154 ? 7.950 -12.842 -24.743 1.00 97.06 154 HIS A N 1
ATOM 1194 C CA . HIS A 1 154 ? 6.582 -12.433 -25.029 1.00 97.06 154 HIS A CA 1
ATOM 1195 C C . HIS A 1 154 ? 6.134 -11.380 -24.006 1.00 97.06 154 HIS A C 1
ATOM 1197 O O . HIS A 1 154 ? 6.881 -11.011 -23.100 1.00 97.06 154 HIS A O 1
ATOM 1203 N N . TYR A 1 155 ? 4.903 -10.898 -24.169 1.00 97.94 155 TYR A N 1
ATOM 1204 C CA . TYR A 1 155 ? 4.211 -9.949 -23.294 1.00 97.94 155 TYR A CA 1
ATOM 1205 C C . TYR A 1 155 ? 4.483 -10.217 -21.821 1.00 97.94 155 TYR A C 1
ATOM 1207 O O . TYR A 1 155 ? 4.256 -11.331 -21.338 1.00 97.94 155 TYR A O 1
ATOM 1215 N N . VAL A 1 156 ? 4.910 -9.175 -21.115 1.00 98.44 156 VAL A N 1
ATOM 1216 C CA . VAL A 1 156 ? 5.086 -9.225 -19.669 1.00 98.44 156 VAL A CA 1
ATOM 1217 C C . VAL A 1 156 ? 3.715 -9.098 -19.023 1.00 98.44 156 VAL A C 1
ATOM 1219 O O . VAL A 1 156 ? 3.043 -8.082 -19.170 1.00 98.44 156 VAL A O 1
ATOM 1222 N N . LEU A 1 157 ? 3.290 -10.145 -18.327 1.00 98.06 157 LEU A N 1
ATOM 1223 C CA . LEU A 1 157 ? 1.951 -10.247 -17.753 1.00 98.06 157 LEU A CA 1
ATOM 1224 C C . LEU A 1 157 ? 1.884 -9.703 -16.326 1.00 98.06 157 LEU A C 1
ATOM 1226 O O . LEU A 1 157 ? 0.841 -9.208 -15.911 1.00 98.06 157 LEU A O 1
ATOM 1230 N N . PHE A 1 158 ? 2.982 -9.792 -15.575 1.00 97.81 158 PHE A N 1
ATOM 1231 C CA . PHE A 1 158 ? 3.053 -9.275 -14.212 1.00 97.81 158 PHE A CA 1
ATOM 1232 C C . PHE A 1 158 ? 4.446 -8.753 -13.873 1.00 97.81 158 PHE A C 1
ATOM 1234 O O . PHE A 1 158 ? 5.450 -9.245 -14.393 1.00 97.81 158 PHE A O 1
ATOM 1241 N N . VAL A 1 159 ? 4.484 -7.792 -12.953 1.00 98.19 159 VAL A N 1
ATOM 1242 C CA . VAL A 1 159 ? 5.686 -7.333 -12.251 1.00 98.19 159 VAL A CA 1
ATOM 1243 C C . VAL A 1 159 ? 5.415 -7.320 -10.745 1.00 98.19 159 VAL A C 1
ATOM 1245 O O . VAL A 1 159 ? 4.309 -7.000 -10.318 1.00 98.19 159 VAL A O 1
ATOM 1248 N N . SER A 1 160 ? 6.403 -7.680 -9.927 1.00 97.94 160 SER A N 1
ATOM 1249 C CA . SER A 1 160 ? 6.292 -7.654 -8.465 1.00 97.94 160 SER A CA 1
ATOM 1250 C C . SER A 1 160 ? 7.628 -7.331 -7.821 1.00 97.94 160 SER A C 1
ATOM 1252 O O . SER A 1 160 ? 8.648 -7.929 -8.159 1.00 97.94 160 SER A O 1
ATOM 1254 N N . TRP A 1 161 ? 7.614 -6.433 -6.845 1.00 98.00 161 TRP A N 1
ATOM 1255 C CA . TRP A 1 161 ? 8.779 -6.138 -6.019 1.00 98.00 161 TRP A CA 1
ATOM 1256 C C . TRP A 1 161 ? 8.921 -7.151 -4.885 1.00 98.00 161 TRP A C 1
ATOM 1258 O O . TRP A 1 161 ? 7.927 -7.654 -4.356 1.00 98.00 161 TRP A O 1
ATOM 1268 N N . SER A 1 162 ? 10.159 -7.436 -4.487 1.00 96.31 162 SER A N 1
ATOM 1269 C CA . SER A 1 162 ? 10.422 -8.017 -3.175 1.00 96.31 162 SER A CA 1
ATOM 1270 C C . SER A 1 162 ? 10.133 -6.982 -2.088 1.00 96.31 162 SER A C 1
ATOM 1272 O O . SER A 1 162 ? 10.310 -5.782 -2.292 1.00 96.31 162 SER A O 1
ATOM 1274 N N . HIS A 1 163 ? 9.709 -7.445 -0.912 1.00 92.62 163 HIS A N 1
ATOM 1275 C CA . HIS A 1 163 ? 9.373 -6.559 0.206 1.00 92.62 163 HIS A CA 1
ATOM 1276 C C . HIS A 1 163 ? 10.558 -5.684 0.653 1.00 92.62 163 HIS A C 1
ATOM 1278 O O . HIS A 1 163 ? 10.366 -4.551 1.076 1.00 92.62 163 HIS A O 1
ATOM 1284 N N . ASP A 1 164 ? 11.787 -6.188 0.510 1.00 94.62 164 ASP A N 1
ATOM 1285 C CA . ASP A 1 164 ? 13.023 -5.457 0.812 1.00 94.62 164 ASP A CA 1
ATOM 1286 C C . ASP A 1 164 ? 13.503 -4.534 -0.326 1.00 94.62 164 ASP A C 1
ATOM 1288 O O . ASP A 1 164 ? 14.534 -3.879 -0.186 1.00 94.62 164 ASP A O 1
ATOM 1292 N N . GLY A 1 165 ? 12.804 -4.508 -1.467 1.00 94.44 165 GLY A N 1
ATOM 1293 C CA . GLY A 1 165 ? 13.109 -3.665 -2.626 1.00 94.44 165 GLY A CA 1
ATOM 1294 C C . GLY A 1 165 ? 14.341 -4.079 -3.430 1.00 94.44 165 GLY A C 1
ATOM 1295 O O . GLY A 1 165 ? 14.678 -3.425 -4.412 1.00 94.44 165 GLY A O 1
ATOM 1296 N N . LYS A 1 166 ? 15.026 -5.163 -3.051 1.00 94.81 166 LYS A N 1
ATOM 1297 C CA . LYS A 1 166 ? 16.285 -5.579 -3.692 1.00 94.81 166 LYS A CA 1
ATOM 1298 C C . LYS A 1 166 ? 16.089 -6.370 -4.978 1.00 94.81 166 LYS A C 1
ATOM 1300 O O . LYS A 1 166 ? 17.052 -6.586 -5.709 1.00 94.81 166 LYS A O 1
ATOM 1305 N N . ARG A 1 167 ? 14.878 -6.862 -5.239 1.00 95.81 167 ARG A N 1
ATOM 1306 C CA . ARG A 1 167 ? 14.565 -7.665 -6.421 1.00 95.81 167 ARG A CA 1
ATOM 1307 C C . ARG A 1 167 ? 13.245 -7.233 -7.023 1.00 95.81 167 ARG A C 1
ATOM 1309 O O . ARG A 1 167 ? 12.276 -6.964 -6.317 1.00 95.81 167 ARG A O 1
ATOM 1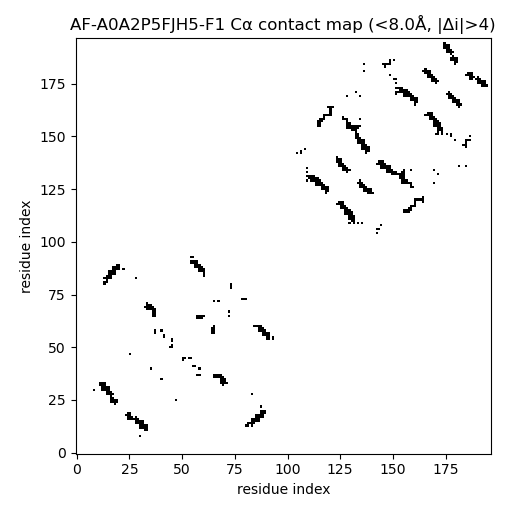316 N N . LEU A 1 168 ? 13.201 -7.269 -8.344 1.00 97.56 168 LEU A N 1
ATOM 1317 C CA . LEU A 1 168 ? 11.971 -7.188 -9.110 1.00 97.56 168 LEU A CA 1
ATOM 1318 C C . LEU A 1 168 ? 11.790 -8.502 -9.863 1.00 97.56 168 LEU A C 1
ATOM 1320 O O . LEU A 1 168 ? 12.714 -8.966 -10.522 1.00 97.56 168 LEU A O 1
ATOM 1324 N N . MET A 1 169 ? 10.610 -9.097 -9.774 1.00 98.00 169 MET A N 1
ATOM 1325 C CA . MET A 1 169 ? 10.231 -10.282 -10.534 1.00 98.00 169 MET A CA 1
ATOM 1326 C C . MET A 1 169 ? 9.256 -9.895 -11.630 1.00 98.00 169 MET A C 1
ATOM 1328 O O . MET A 1 169 ? 8.391 -9.044 -11.424 1.00 98.00 169 MET A O 1
ATOM 1332 N N . SER A 1 170 ? 9.355 -10.553 -12.776 1.00 98.06 170 SER A N 1
ATOM 1333 C CA . SER A 1 170 ? 8.384 -10.407 -13.852 1.00 98.06 170 SER A CA 1
ATOM 1334 C C . SER A 1 170 ? 8.179 -11.712 -14.594 1.00 98.06 170 SER A C 1
ATOM 1336 O O . SER A 1 170 ? 9.120 -12.481 -14.770 1.00 98.06 170 SER A O 1
ATOM 1338 N N . GLY A 1 171 ? 6.954 -11.960 -15.043 1.00 97.56 171 GLY A N 1
ATOM 1339 C CA . GLY A 1 171 ? 6.616 -13.156 -15.809 1.00 97.56 171 GLY A CA 1
ATOM 1340 C C . GLY A 1 171 ? 5.981 -12.820 -17.143 1.00 97.56 171 GLY A C 1
ATOM 1341 O O . GLY A 1 171 ? 5.276 -11.818 -17.280 1.00 97.56 171 GLY A O 1
ATOM 1342 N N . SER A 1 172 ? 6.239 -13.673 -18.127 1.00 96.25 172 SER A N 1
ATOM 1343 C CA . SER A 1 172 ? 5.812 -13.490 -19.512 1.00 96.25 172 SER A CA 1
ATOM 1344 C C . SER A 1 172 ? 4.833 -14.569 -19.957 1.00 96.25 172 SER A C 1
ATOM 1346 O O . SER A 1 172 ? 4.769 -15.663 -19.395 1.00 96.25 172 SER A O 1
ATOM 1348 N N . ARG A 1 173 ? 4.079 -14.274 -21.020 1.00 95.62 173 ARG A N 1
ATOM 1349 C CA . ARG A 1 173 ? 3.186 -15.238 -21.679 1.00 95.62 173 ARG A CA 1
ATOM 1350 C C . ARG A 1 173 ? 3.915 -16.474 -22.224 1.00 95.62 173 ARG A C 1
ATOM 1352 O O . ARG A 1 173 ? 3.268 -17.498 -22.413 1.00 95.62 173 ARG A O 1
ATOM 1359 N N . ALA A 1 174 ? 5.226 -16.398 -22.450 1.00 94.31 174 ALA A N 1
ATOM 1360 C CA . ALA A 1 174 ? 6.051 -17.537 -22.854 1.00 94.31 174 ALA A CA 1
ATOM 1361 C C . ALA A 1 174 ? 6.456 -18.457 -21.678 1.00 94.31 174 ALA A C 1
ATOM 1363 O O . ALA A 1 174 ? 7.125 -19.467 -21.895 1.00 94.31 174 ALA A O 1
ATOM 1364 N N . GLY A 1 175 ? 5.993 -18.165 -20.455 1.00 92.69 175 GLY A N 1
ATOM 1365 C CA . GLY A 1 175 ? 6.124 -19.043 -19.289 1.00 92.69 175 GLY A CA 1
ATOM 1366 C C . GLY A 1 175 ? 7.422 -18.869 -18.501 1.00 92.69 175 GLY A C 1
ATOM 1367 O O . GLY A 1 175 ? 7.597 -19.519 -17.469 1.00 92.69 175 GLY A O 1
ATOM 1368 N N . GLU A 1 176 ? 8.327 -17.991 -18.942 1.00 94.50 176 GLU A N 1
ATOM 1369 C CA . GLU A 1 176 ? 9.508 -17.616 -18.174 1.00 94.50 176 GLU A CA 1
ATOM 1370 C C . GLU A 1 176 ? 9.199 -16.530 -17.138 1.00 94.50 176 GLU A C 1
ATOM 1372 O O . GLU A 1 176 ? 8.472 -15.567 -17.399 1.00 94.50 176 GLU A O 1
ATOM 1377 N N . THR A 1 177 ? 9.824 -16.660 -15.971 1.00 96.69 177 THR A N 1
ATOM 1378 C CA . THR A 1 177 ? 9.920 -15.613 -14.954 1.00 96.69 177 THR A CA 1
ATOM 1379 C C . THR A 1 177 ? 11.366 -15.144 -14.852 1.00 96.69 177 THR A C 1
ATOM 1381 O O . THR A 1 177 ? 12.289 -15.956 -14.755 1.00 96.69 177 THR A O 1
ATOM 1384 N N . LEU A 1 178 ? 11.569 -13.831 -14.882 1.00 97.50 178 LEU A N 1
ATOM 1385 C CA . LEU A 1 178 ? 12.870 -13.181 -14.783 1.00 97.50 178 LEU A CA 1
ATOM 1386 C C . LEU A 1 178 ? 12.957 -12.401 -13.471 1.00 97.50 178 LEU A C 1
ATOM 1388 O O . LEU A 1 178 ? 11.988 -11.777 -13.041 1.00 97.50 178 LEU A O 1
ATOM 1392 N N . SER A 1 179 ? 14.134 -12.440 -12.850 1.00 97.50 179 SER A N 1
ATOM 1393 C CA . SER A 1 179 ? 14.488 -11.579 -11.724 1.00 97.50 179 SER A CA 1
ATOM 1394 C C . SER A 1 179 ? 15.367 -10.447 -12.233 1.00 97.50 179 SER A C 1
ATOM 1396 O O . SER A 1 179 ? 16.251 -10.676 -13.054 1.00 97.50 179 SER A O 1
ATOM 1398 N N . TRP A 1 180 ? 15.188 -9.251 -11.691 1.00 97.81 180 TRP A N 1
ATOM 1399 C CA . TRP A 1 180 ? 15.970 -8.065 -12.018 1.00 97.81 180 TRP A CA 1
ATOM 1400 C C . TRP A 1 180 ? 16.512 -7.425 -10.752 1.00 97.81 180 TRP A C 1
ATOM 1402 O O . TRP A 1 180 ? 15.865 -7.463 -9.703 1.00 97.81 180 TRP A O 1
ATOM 1412 N N . ASP A 1 181 ? 17.687 -6.825 -10.880 1.00 96.75 181 ASP A N 1
ATOM 1413 C CA . ASP A 1 181 ? 18.240 -5.891 -9.913 1.00 96.75 181 ASP A CA 1
ATOM 1414 C C . ASP A 1 181 ? 17.692 -4.490 -10.217 1.00 96.75 181 ASP A C 1
ATOM 1416 O O . ASP A 1 181 ? 18.025 -3.924 -11.263 1.00 96.75 181 ASP A O 1
ATOM 1420 N N . PRO A 1 182 ? 16.867 -3.905 -9.334 1.00 94.62 182 PRO A N 1
ATOM 1421 C CA . PRO A 1 182 ? 16.273 -2.602 -9.588 1.00 94.62 182 PRO A CA 1
ATOM 1422 C C . PRO A 1 182 ? 17.275 -1.444 -9.616 1.00 94.62 182 PRO A C 1
ATOM 1424 O O . PRO A 1 182 ? 16.992 -0.415 -10.223 1.00 94.62 182 PRO A O 1
ATOM 1427 N N . GLN A 1 183 ? 18.448 -1.604 -8.994 1.00 92.56 183 GLN A N 1
ATOM 1428 C CA . GLN A 1 183 ? 19.474 -0.561 -8.957 1.00 92.56 183 GLN A CA 1
ATOM 1429 C C . GLN A 1 183 ? 20.296 -0.503 -10.237 1.00 92.56 183 GLN A C 1
ATOM 1431 O O . GLN A 1 183 ? 20.903 0.529 -10.510 1.00 92.56 183 GLN A O 1
ATOM 1436 N N . THR A 1 184 ? 20.337 -1.592 -11.008 1.00 94.44 184 THR A N 1
ATOM 1437 C CA . THR A 1 184 ? 21.168 -1.695 -12.217 1.00 94.44 184 THR A CA 1
ATOM 1438 C C . THR A 1 184 ? 20.380 -2.031 -13.481 1.00 94.44 184 THR A C 1
ATOM 1440 O O . THR A 1 184 ? 20.932 -1.962 -14.580 1.00 94.44 184 THR A O 1
ATOM 1443 N N . GLY A 1 185 ? 19.113 -2.437 -13.352 1.00 93.62 185 GLY A N 1
ATOM 1444 C CA . GLY A 1 185 ? 18.274 -2.910 -14.454 1.00 93.62 185 GLY A CA 1
ATOM 1445 C C . GLY A 1 185 ? 18.727 -4.241 -15.061 1.00 93.62 185 GLY A C 1
ATOM 1446 O O . GLY A 1 185 ? 18.218 -4.650 -16.106 1.00 93.62 185 GLY A O 1
ATOM 1447 N N . LYS A 1 186 ? 19.710 -4.917 -14.455 1.00 95.69 186 LYS A N 1
ATOM 1448 C CA . LYS A 1 186 ? 20.269 -6.165 -14.980 1.00 95.69 186 LYS A CA 1
ATOM 1449 C C . LYS A 1 186 ? 19.458 -7.363 -14.518 1.00 95.69 186 LYS A C 1
ATOM 1451 O O . LYS A 1 186 ? 18.957 -7.403 -13.396 1.00 95.69 186 LYS A O 1
ATOM 1456 N N . GLN A 1 187 ? 19.372 -8.368 -15.383 1.00 96.25 187 GLN A N 1
ATOM 1457 C CA . GLN A 1 187 ? 18.787 -9.650 -15.018 1.00 96.25 187 GLN A CA 1
ATOM 1458 C C . GLN A 1 187 ? 19.660 -10.345 -13.963 1.00 96.25 187 GLN A C 1
ATOM 1460 O O . GLN A 1 187 ? 20.886 -10.393 -14.082 1.00 96.25 187 GLN A O 1
ATOM 1465 N N . LEU A 1 188 ? 19.015 -10.905 -12.945 1.00 94.94 188 LEU A N 1
ATOM 1466 C CA . LEU A 1 188 ? 19.625 -11.693 -11.886 1.00 94.94 188 LEU A CA 1
ATOM 1467 C C . LEU A 1 188 ? 19.398 -13.183 -12.152 1.00 94.94 188 LEU A C 1
ATOM 1469 O O . LEU A 1 188 ? 18.263 -13.655 -12.161 1.00 94.94 188 LEU A O 1
ATOM 1473 N N . GLY A 1 189 ? 20.491 -13.928 -12.318 1.00 91.25 189 GLY A N 1
ATOM 1474 C CA . GLY A 1 189 ? 20.445 -15.375 -12.530 1.00 91.25 189 GLY A CA 1
ATOM 1475 C C . GLY A 1 189 ? 19.802 -15.794 -13.858 1.00 91.25 189 GLY A C 1
ATOM 1476 O O . GLY A 1 189 ? 19.619 -14.997 -14.783 1.00 91.25 189 GLY A O 1
ATOM 1477 N N . SER A 1 190 ? 19.492 -17.086 -13.963 1.00 89.94 190 SER A N 1
ATOM 1478 C CA . SER A 1 190 ? 18.846 -17.675 -15.137 1.00 89.94 190 SER A CA 1
ATOM 1479 C C . SER A 1 190 ? 17.318 -17.539 -15.080 1.00 89.94 190 SER A C 1
ATOM 1481 O O . SER A 1 190 ? 16.754 -17.551 -13.984 1.00 89.94 190 SER A O 1
ATOM 1483 N N . PRO A 1 191 ? 16.633 -17.478 -16.239 1.00 90.50 191 PRO A N 1
ATOM 1484 C CA . PRO A 1 191 ? 15.176 -17.507 -16.293 1.00 90.50 191 PRO A CA 1
ATOM 1485 C C . PRO A 1 191 ? 14.603 -18.729 -15.575 1.00 90.50 191 PRO A C 1
ATOM 1487 O O . PRO A 1 191 ? 15.075 -19.850 -15.770 1.00 90.50 191 PRO A O 1
ATOM 1490 N N . LEU A 1 192 ? 13.568 -18.513 -14.769 1.00 89.62 192 LEU A N 1
ATOM 1491 C CA . LEU A 1 192 ? 12.804 -19.585 -14.148 1.00 89.62 192 LEU A CA 1
ATOM 1492 C C . LEU A 1 192 ? 11.713 -20.011 -15.127 1.00 89.62 192 LEU A C 1
ATOM 1494 O O . LEU A 1 192 ? 10.814 -19.231 -15.434 1.00 89.62 192 LEU A O 1
ATOM 1498 N N . MET A 1 193 ? 11.807 -21.233 -15.639 1.00 85.75 193 MET A N 1
ATOM 1499 C CA . MET A 1 193 ? 10.816 -21.785 -16.559 1.00 85.75 193 MET A CA 1
ATOM 1500 C C . MET A 1 193 ? 9.748 -22.531 -15.76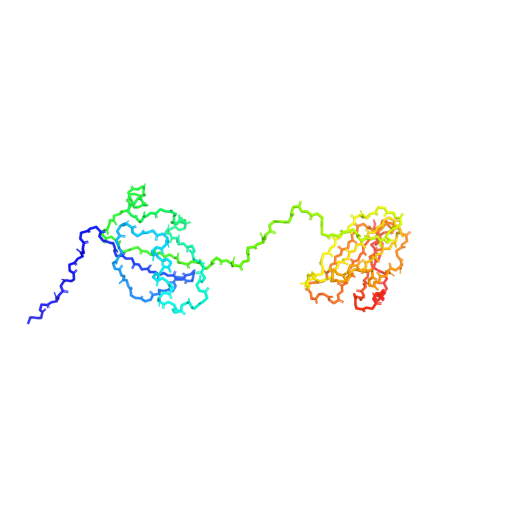9 1.00 85.75 193 MET A C 1
ATOM 1502 O O . MET A 1 193 ? 10.069 -23.410 -14.967 1.00 85.75 193 MET A O 1
ATOM 1506 N N . VAL A 1 194 ? 8.478 -22.219 -16.018 1.00 65.50 194 VAL A N 1
ATOM 1507 C CA . VAL A 1 194 ? 7.389 -23.094 -15.583 1.00 65.50 194 VAL A CA 1
ATOM 1508 C C . VAL A 1 194 ? 7.300 -24.227 -16.600 1.00 65.50 194 VAL A C 1
ATOM 1510 O O . VAL A 1 194 ? 6.711 -24.071 -17.667 1.00 65.50 194 VAL A O 1
ATOM 1513 N N . ASN A 1 195 ? 7.932 -25.361 -16.305 1.00 58.84 195 ASN A N 1
ATOM 1514 C CA . ASN A 1 195 ? 7.744 -26.562 -17.112 1.00 58.84 195 ASN A CA 1
ATOM 1515 C C . ASN A 1 195 ? 6.322 -27.074 -16.854 1.00 58.84 195 ASN A C 1
ATOM 1517 O O . ASN A 1 195 ? 6.015 -27.520 -15.748 1.00 58.84 195 ASN A O 1
ATOM 1521 N N . SER A 1 196 ? 5.450 -26.990 -17.858 1.00 55.19 196 SER A N 1
ATOM 1522 C CA . SER A 1 196 ? 4.189 -27.729 -17.851 1.00 55.19 196 SER A CA 1
ATOM 1523 C C . SER A 1 196 ? 4.517 -29.224 -17.848 1.00 55.19 196 SER A C 1
ATOM 1525 O O . SER A 1 196 ? 5.202 -29.691 -18.760 1.00 55.19 196 SER A O 1
ATOM 1527 N N . SER A 1 197 ? 4.091 -29.929 -16.798 1.00 43.59 197 SER A N 1
ATOM 1528 C CA . SER A 1 197 ? 4.101 -31.399 -16.740 1.00 43.59 197 SER A CA 1
ATOM 1529 C C . SER A 1 197 ? 2.975 -31.975 -17.586 1.00 43.59 197 SER A C 1
ATOM 1531 O O . SER A 1 197 ? 1.951 -31.272 -17.748 1.00 43.59 197 SER A O 1
#

Solvent-accessible surface area (backbone atoms only — not comparable to full-atom values): 11590 Å² total; per-residue (Å²): 137,83,82,76,83,76,80,77,75,62,92,67,49,32,44,34,30,44,19,41,88,85,68,49,65,61,74,70,73,41,77,42,51,33,77,42,27,56,71,53,51,42,54,51,50,33,63,77,66,65,41,86,82,63,74,55,58,49,41,27,45,93,88,38,74,50,84,52,31,46,41,64,54,29,65,76,67,70,54,67,70,87,53,74,44,61,36,33,45,40,80,52,82,90,70,83,80,74,86,78,92,66,88,88,76,88,77,85,79,77,87,41,62,76,62,24,68,33,67,34,72,82,72,46,38,36,38,37,9,12,55,64,21,32,36,36,33,31,35,65,87,78,59,43,77,72,29,75,33,75,79,55,91,28,35,20,62,37,46,45,59,38,85,85,49,68,35,34,38,36,34,25,77,73,42,40,34,44,37,28,30,70,92,74,38,41,74,48,83,75,71,46,67,67,77,82,129

Nearest PDB structures (foldseek):
  8fl4-assembly1_NJ  TM=9.602E-01  e=4.012E-12  Homo sapiens
  5mzh-assembly1_A  TM=9.725E-01  e=9.685E-08  Chlamydomonas reinhardtii
  2co0-assembly1_A  TM=9.738E-01  e=1.088E-07  Homo sapiens
  1vyh-assembly5_S  TM=9.443E-01  e=1.153E-07  Mus musculus
  5l8e-assembly2_B  TM=9.256E-01  e=1.107E-06  Homo sapiens

Radius of gyration: 28.72 Å; Cα contacts (8 Å, |Δi|>4): 375; chains: 1; bounding box: 50×46×92 Å

Secondary structure (DSSP, 8-state):
-------PPPTTEEEEEEE-TT--B-SS-EEEETT--HHHHHHHHHHHTT-TT---EEEEETTEE--S-HHHHHHHHT--TTS-EEEEE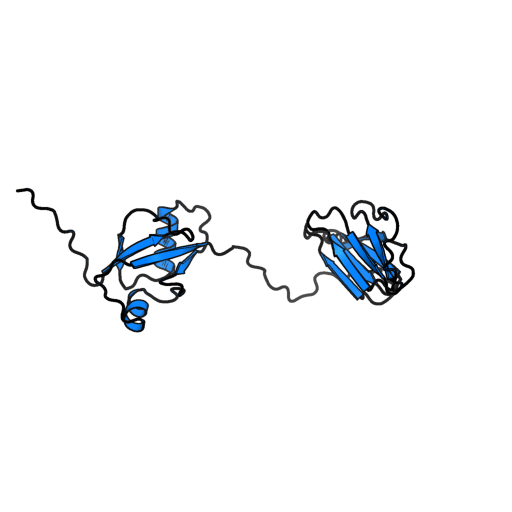EEPP----PPP-S--------SS-EEEEEE-TTSSEEEEEETTSEEEEEETTTTEEEEEEE--SS-EEEEEE-TTSS-EEEEETTSEEEEE-TTT-PEEEEEEE----

Organism: Trema orientale (NCBI:txid63057)

pLDDT: mean 87.07, std 14.31, range [33.88, 98.5]

Foldseek 3Di:
DDDDDDPDAPPQWAFEWEAEPVRHTLDHTDIDHQQDAQVNVLVVCCVSVVPPVSFRKWKDFPNDTGHGRNNVVCVVVVPDRHDYGYIYIDGDDPDDDDDDPDDPDDADDDPADWQEKDAALVNQKIWTWFQSQWIWIAGNVVSYTPEIQHDGPGGWNYWDADNVRQWIWIAHPQQWIWIAGNVPSDTDDDTDHPDDD